Protein 5ZQI (pdb70)

Sequence (216 aa):
SLLPSDILDLTNWKLTLPINDAEEITQPELDSYEHSEEYFHVNDDGDAVVFKAHCGGDTTEGSSSYPRCELREMTNDGQDKASWSTTSGTHTMIIDQKITHLPEVKDHVVVGQIHDSDDDVIMIRLEGNHLFVEGDGEELADLDTDYELGTRFTVKIVASGGKIKVYYNGDLKLTYNKSVSGCYFKAGMYTQSNTSKGDSEDAYGENEIYNLVVTHSL

Secondary structure (DSSP, 8-state):
---HHHHS--TTEEEE-SSTTT-EE-TTGGGG--BTTTEEE-TTSSSEEEEEETTS-B-TT-SSBEEEEEEEETTTTEE--BBTTBSEEEEEEEEEEEE--SSS-EEEEEEEE-SSSEEEEEEEETTEEEEEETTEEEEEEESSPPTT--EEEEEEEETTEEEEEETTEEEEEEE----SBEEEEEEEE---GGGT--TT-EEEEEEEEEEEEEE-

Organism: NCBI:txid1185408

Nearest PDB structures (foldseek):
  5zqi-assembly1_A  TM=1.005E+00  e=4.376E-47  Defluviitalea
  1uai-assembly1_A  TM=9.728E-01  e=3.413E-30  Corynebacterium sp.
  2zab-assembly1_A  TM=8.650E-01  e=8.973E-20  Sphingomonas sp. A1
  2zaa-assembly1_A  TM=8.203E-01  e=3.940E-19  Sphingomonas sp. A1
  6ywf-assembly1_A  TM=7.901E-01  e=7.659E-13  Paradendryphiella salina

Structure (mmCIF, N/CA/C/O backbone):
data_5ZQI
#
_entry.id   5ZQI
#
_cell.length_a   40.020
_cell.length_b   76.380
_cell.length_c   83.910
_cell.angle_alpha   90.000
_cell.angle_beta   90.000
_cell.angle_gamma   90.000
#
_symmetry.space_group_name_H-M   'P 21 21 21'
#
loop_
_entity.id
_entity.type
_entity.pdbx_description
1 polymer 'Alginate lyase AlgAT5'
2 non-polymer 'SULFATE ION'
3 water water
#
loop_
_atom_site.group_PDB
_atom_site.id
_atom_site.type_symbol
_atom_site.label_atom_id
_atom_site.label_alt_id
_atom_site.label_comp_id
_atom_site.label_asym_id
_atom_site.label_entity_id
_atom_site.label_seq_id
_atom_site.pdbx_PDB_ins_code
_atom_site.Cartn_x
_atom_site.Cartn_y
_atom_site.Cartn_z
_atom_site.occupancy
_atom_site.B_iso_or_equiv
_atom_site.auth_seq_id
_atom_site.auth_comp_id
_atom_site.auth_asym_id
_atom_site.auth_atom_id
_atom_site.pdbx_PDB_model_num
ATOM 1 N N . SER A 1 55 ? 18.478 48.119 42.308 1.00 42.96 29 SER A N 1
ATOM 2 C CA . SER A 1 55 ? 19.071 49.279 41.641 1.00 35.76 29 SER A CA 1
ATOM 3 C C . SER A 1 55 ? 18.444 49.453 40.256 1.00 30.45 29 SER A C 1
ATOM 4 O O . SER A 1 55 ? 17.227 49.610 40.134 1.00 33.96 29 SER A O 1
ATOM 11 N N . LEU A 1 56 ? 19.263 49.438 39.211 1.00 25.06 30 LEU A N 1
ATOM 12 C CA . LEU A 1 56 ? 18.720 49.541 37.865 1.00 18.43 30 LEU A CA 1
ATOM 13 C C . LEU A 1 56 ? 17.950 48.286 37.477 1.00 14.50 30 LEU A C 1
ATOM 14 O O . LEU A 1 56 ? 18.345 47.165 37.811 1.00 15.97 30 LEU A O 1
ATOM 30 N N . LEU A 1 57 ? 16.861 48.487 36.737 1.00 12.50 31 LEU A N 1
ATOM 31 C CA . LEU A 1 57 ? 16.027 47.429 36.198 1.00 12.09 31 LEU A CA 1
ATOM 32 C C . LEU A 1 57 ? 16.242 47.298 34.704 1.00 10.41 31 LEU A C 1
ATOM 33 O O . LEU A 1 57 ? 16.729 48.239 34.064 1.00 11.14 31 LEU A O 1
ATOM 49 N N . PRO A 1 58 ? 15.934 46.152 34.102 1.00 8.91 32 PRO A N 1
ATOM 50 C CA . PRO A 1 58 ? 16.100 46.047 32.637 1.00 8.52 32 PRO A CA 1
ATOM 51 C C . PRO A 1 58 ? 15.434 47.177 31.857 1.00 9.23 32 PRO A C 1
ATOM 52 O O . PRO A 1 58 ? 15.962 47.612 30.820 1.00 9.50 32 PRO A O 1
ATOM 63 N N . SER A 1 59 ? 14.285 47.655 32.322 1.00 8.53 33 SER A N 1
ATOM 64 C CA . SER A 1 59 ? 13.572 48.756 31.692 1.00 10.38 33 SER A CA 1
ATOM 65 C C . SER A 1 59 ? 14.325 50.084 31.735 1.00 10.25 33 SER A C 1
ATOM 66 O O . SER A 1 59 ? 13.953 50.988 30.983 1.00 13.33 33 SER A O 1
ATOM 74 N N . ASP A 1 60 ? 15.373 50.203 32.545 1.00 10.91 34 ASP A N 1
ATOM 75 C CA . ASP A 1 60 ? 16.239 51.374 32.562 1.00 12.35 34 ASP A CA 1
ATOM 76 C C . ASP A 1 60 ? 17.340 51.307 31.508 1.00 13.20 34 ASP A C 1
ATOM 77 O O . ASP A 1 60 ? 17.949 52.335 31.199 1.00 17.28 34 ASP A O 1
ATOM 86 N N . ILE A 1 61 ? 17.634 50.118 30.991 1.00 11.49 35 ILE A N 1
ATOM 87 C CA . ILE A 1 61 ? 18.703 49.896 30.018 1.00 11.82 35 ILE A CA 1
ATOM 88 C C . ILE A 1 61 ? 18.155 49.832 28.607 1.00 11.26 35 ILE A C 1
ATOM 89 O O . ILE A 1 61 ? 18.711 50.428 27.686 1.00 12.14 35 ILE A O 1
ATOM 105 N N . LEU A 1 62 ? 17.066 49.083 28.431 1.00 10.01 36 LEU A N 1
ATOM 106 C CA . LEU A 1 62 ? 16.416 48.879 27.147 1.00 9.57 36 LEU A CA 1
ATOM 107 C C . LEU A 1 62 ? 15.020 49.480 27.204 1.00 9.90 36 LEU A C 1
ATOM 108 O O . LEU A 1 62 ? 14.395 49.516 28.268 1.00 12.07 36 LEU A O 1
ATOM 124 N N . ASP A 1 63 ? 14.550 49.983 26.059 1.00 11.42 37 ASP A N 1
ATOM 125 C CA . ASP A 1 63 ? 13.183 50.502 25.941 1.00 9.85 37 ASP A CA 1
ATOM 126 C C . ASP A 1 63 ? 12.268 49.297 25.808 1.00 10.13 37 ASP A C 1
ATOM 127 O O . ASP A 1 63 ? 12.171 48.711 24.724 1.00 9.22 37 ASP A O 1
ATOM 136 N N . LEU A 1 64 ? 11.592 48.922 26.896 1.00 9.03 38 LEU A N 1
ATOM 137 C CA . LEU A 1 64 ? 10.771 47.719 26.906 1.00 7.56 38 LEU A CA 1
ATOM 138 C C . LEU A 1 64 ? 9.302 47.986 26.626 1.00 9.09 38 LEU A C 1
ATOM 139 O O . LEU A 1 64 ? 8.477 47.062 26.712 1.00 8.78 38 LEU A O 1
ATOM 155 N N . THR A 1 65 ? 8.959 49.217 26.256 1.00 9.97 39 THR A N 1
ATOM 156 C CA . THR A 1 65 ? 7.578 49.620 26.054 1.00 9.50 39 THR A CA 1
ATOM 157 C C . THR A 1 65 ? 6.800 48.640 25.187 1.00 11.09 39 THR A C 1
ATOM 158 O O . THR A 1 65 ? 5.678 48.254 25.529 1.00 12.16 39 THR A O 1
ATOM 169 N N . ASN A 1 66 ? 7.339 48.287 24.028 1.00 9.27 40 ASN A N 1
ATOM 170 C CA . ASN A 1 66 ? 6.631 47.489 23.035 1.00 9.51 40 ASN A CA 1
ATOM 171 C C . ASN A 1 66 ? 7.227 46.091 22.962 1.00 8.65 40 ASN A C 1
ATOM 172 O O . ASN A 1 66 ? 7.478 45.554 21.882 1.00 8.91 40 ASN A O 1
ATOM 183 N N . TRP A 1 67 ? 7.393 45.479 24.132 1.00 7.85 41 TRP A N 1
ATOM 184 C CA . TRP A 1 67 ? 7.803 44.096 24.220 1.00 7.21 41 TRP A CA 1
ATOM 185 C C . TRP A 1 67 ? 7.011 43.416 25.328 1.00 7.25 41 TRP A C 1
ATOM 186 O O . TRP A 1 67 ? 6.510 44.060 26.238 1.00 7.33 41 TRP A O 1
ATOM 207 N N . LYS A 1 68 ? 6.935 42.088 25.262 1.00 8.12 42 LYS A N 1
ATOM 208 C CA . LYS A 1 68 ? 6.552 41.249 26.394 1.00 6.55 42 LYS A CA 1
ATOM 209 C C . LYS A 1 68 ? 7.618 40.177 26.556 1.00 6.58 42 LYS A C 1
ATOM 210 O O . LYS A 1 68 ? 8.314 39.839 25.588 1.00 8.07 42 LYS A O 1
ATOM 229 N N . LEU A 1 69 ? 7.770 39.673 27.779 1.00 7.35 43 LEU A N 1
ATOM 230 C CA . LEU A 1 69 ? 8.832 38.728 28.119 1.00 7.73 43 LEU A CA 1
ATOM 231 C C . LEU A 1 69 ? 8.259 37.344 28.404 1.00 6.33 43 LEU A C 1
ATOM 232 O O . LEU A 1 69 ? 7.300 37.233 29.170 1.00 9.52 43 LEU A O 1
ATOM 248 N N . THR A 1 70 ? 8.850 36.304 27.800 1.00 5.79 44 THR A N 1
ATOM 249 C CA . THR A 1 70 ? 8.597 34.920 28.195 1.00 6.69 44 THR A CA 1
ATOM 250 C C . THR A 1 70 ? 9.766 34.402 29.028 1.00 7.69 44 THR A C 1
ATOM 251 O O . THR A 1 70 ? 10.931 34.588 28.652 1.00 7.99 44 THR A O 1
ATOM 262 N N . LEU A 1 71 ? 9.453 33.767 30.169 1.00 7.37 45 LEU A N 1
ATOM 263 C CA . LEU A 1 71 ? 10.429 33.246 31.111 1.00 7.31 45 LEU A CA 1
ATOM 264 C C . LEU A 1 71 ? 10.705 31.767 30.914 1.00 7.03 45 LEU A C 1
ATOM 265 O O . LEU A 1 71 ? 9.943 31.041 30.266 1.00 7.63 45 LEU A O 1
ATOM 281 N N . PRO A 1 72 ? 11.847 31.284 31.485 1.00 7.56 46 PRO A N 1
ATOM 282 C CA . PRO A 1 72 ? 12.126 29.839 31.453 1.00 8.09 46 PRO A CA 1
ATOM 283 C C . PRO A 1 72 ? 11.628 29.063 32.671 1.00 10.24 46 PRO A C 1
ATOM 284 O O . PRO A 1 72 ? 12.019 27.910 32.915 1.00 10.64 46 PRO A O 1
ATOM 295 N N . ILE A 1 73 ? 10.752 29.706 33.445 1.00 9.37 47 ILE A N 1
ATOM 296 C CA . ILE A 1 73 ? 10.198 29.143 34.676 1.00 9.64 47 ILE A CA 1
ATOM 297 C C . ILE A 1 73 ? 8.707 29.446 34.709 1.00 9.91 47 ILE A C 1
ATOM 298 O O . ILE A 1 73 ? 8.177 30.113 33.824 1.00 10.18 47 ILE A O 1
ATOM 314 N N . ASN A 1 74 ? 8.029 28.941 35.757 1.00 11.77 48 ASN A N 1
ATOM 315 C CA . ASN A 1 74 ? 6.621 29.264 36.007 1.00 11.92 48 ASN A CA 1
ATOM 316 C C . ASN A 1 74 ? 5.741 28.940 34.804 1.00 13.16 48 ASN A C 1
ATOM 317 O O . ASN A 1 74 ? 4.836 29.704 34.452 1.00 13.19 48 ASN A O 1
ATOM 328 N N . ASP A 1 75 ? 5.953 27.768 34.212 1.00 12.72 49 ASP A N 1
ATOM 329 C CA . ASP A 1 75 ? 5.186 27.334 33.045 1.00 13.50 49 ASP A CA 1
ATOM 330 C C . ASP A 1 75 ? 5.357 28.305 31.879 1.00 15.56 49 ASP A C 1
ATOM 331 O O . ASP A 1 75 ? 4.423 28.586 31.138 1.00 14.27 49 ASP A O 1
ATOM 340 N N . ALA A 1 76 ? 6.588 28.787 31.682 1.00 11.15 50 ALA A N 1
ATOM 341 C CA . ALA A 1 76 ? 6.896 29.745 30.617 1.00 9.62 50 ALA A CA 1
ATOM 342 C C . ALA A 1 76 ? 5.989 30.977 30.719 1.00 11.99 50 ALA A C 1
ATOM 343 O O . ALA A 1 76 ? 5.410 31.460 29.740 1.00 11.50 50 ALA A O 1
ATOM 350 N N . GLU A 1 77 ? 5.961 31.549 31.918 1.00 9.35 51 GLU A N 1
ATOM 351 C CA . GLU A 1 77 ? 5.139 32.718 32.201 1.00 9.45 51 GLU A CA 1
ATOM 352 C C . GLU A 1 77 ? 5.522 33.904 31.329 1.00 9.07 51 GLU A C 1
AT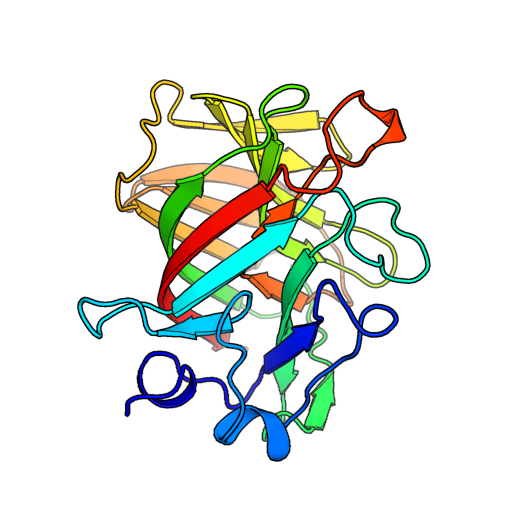OM 353 O O . GLU A 1 77 ? 6.704 34.144 31.054 1.00 8.50 51 GLU A O 1
ATOM 365 N N . GLU A 1 78 ? 4.512 34.669 30.931 1.00 8.49 52 GLU A N 1
ATOM 366 C CA . GLU A 1 78 ? 4.711 35.923 30.239 1.00 7.88 52 GLU A CA 1
ATOM 367 C C . GLU A 1 78 ? 4.565 37.097 31.195 1.00 7.82 52 GLU A C 1
ATOM 368 O O . GLU A 1 78 ? 3.620 37.153 31.996 1.00 10.15 52 GLU A O 1
ATOM 380 N N . ILE A 1 79 ? 5.511 38.027 31.108 1.00 7.93 53 ILE A N 1
ATOM 381 C CA . ILE A 1 79 ? 5.440 39.306 31.802 1.00 7.14 53 ILE A CA 1
ATOM 382 C C . ILE A 1 79 ? 5.166 40.362 30.747 1.00 7.61 53 ILE A C 1
ATOM 383 O O . ILE A 1 79 ? 6.005 40.590 29.864 1.00 9.22 53 ILE A O 1
ATOM 399 N N . THR A 1 80 ? 3.992 40.977 30.819 1.00 7.96 54 THR A N 1
ATOM 400 C CA . THR A 1 80 ? 3.599 42.016 29.886 1.00 9.28 54 THR A CA 1
ATOM 401 C C . THR A 1 80 ? 3.685 43.376 30.555 1.00 11.02 54 THR A C 1
ATOM 402 O O . THR A 1 80 ? 3.795 43.491 31.773 1.00 10.40 54 THR A O 1
ATOM 413 N N . GLN A 1 81 ? 3.620 44.421 29.735 1.00 10.32 55 GLN A N 1
ATOM 414 C CA . GLN A 1 81 ? 3.430 45.753 30.260 1.00 10.50 55 GLN A CA 1
ATOM 415 C C . GLN A 1 81 ? 2.015 45.859 30.821 1.00 12.39 55 GLN A C 1
ATOM 416 O O . GLN A 1 81 ? 1.073 45.287 30.259 1.00 13.69 55 GLN A O 1
ATOM 430 N N . PRO A 1 82 ? 1.820 46.611 31.924 1.00 11.71 56 PRO A N 1
ATOM 431 C CA . PRO A 1 82 ? 2.817 47.483 32.558 1.00 11.44 56 PRO A CA 1
ATOM 432 C C . PRO A 1 82 ? 3.730 46.834 33.592 1.00 11.64 56 PRO A C 1
ATOM 433 O O . PRO A 1 82 ? 4.700 47.470 34.023 1.00 13.16 56 PRO A O 1
ATOM 444 N N . GLU A 1 83 ? 3.442 45.589 33.987 1.00 10.61 57 GLU A N 1
ATOM 445 C CA . GLU A 1 83 ? 4.284 44.934 34.978 1.00 12.61 57 GLU A CA 1
ATOM 446 C C . GLU A 1 83 ? 5.734 44.816 34.517 1.00 11.54 57 GLU A C 1
ATOM 447 O O . GLU A 1 83 ? 6.646 44.923 35.335 1.00 9.73 57 GLU A O 1
ATOM 459 N N . LEU A 1 84 ? 5.978 44.653 33.219 1.00 8.85 58 LEU A N 1
ATOM 460 C CA . LEU A 1 84 ? 7.348 44.480 32.751 1.00 7.41 58 LEU A CA 1
ATOM 461 C C . LEU A 1 84 ? 8.214 45.695 33.062 1.00 10.31 58 LEU A C 1
ATOM 462 O O . LEU A 1 84 ? 9.422 45.547 33.281 1.00 9.48 58 LEU A O 1
ATOM 478 N N . ASP A 1 85 ? 7.627 46.891 33.118 1.00 9.30 59 ASP A N 1
ATOM 479 C CA . ASP A 1 85 ? 8.412 48.083 33.414 1.00 12.74 59 ASP A CA 1
ATOM 480 C C . ASP A 1 85 ? 9.133 47.994 34.757 1.00 14.45 59 ASP A C 1
ATOM 481 O O . ASP A 1 85 ? 10.174 48.630 34.939 1.00 13.00 59 ASP A O 1
ATOM 490 N N . SER A 1 86 ? 8.592 47.261 35.723 1.00 10.48 60 SER A N 1
ATOM 491 C CA . SER A 1 86 ? 9.213 47.170 37.040 1.00 10.58 60 SER A CA 1
ATOM 492 C C . SER A 1 86 ? 9.731 45.768 37.356 1.00 10.83 60 SER A C 1
ATOM 493 O O . SER A 1 86 ? 10.061 45.485 38.517 1.00 11.91 60 SER A O 1
ATOM 501 N N . TYR A 1 87 ? 9.826 44.901 36.361 1.00 9.30 61 TYR A N 1
ATOM 502 C CA . TYR A 1 87 ? 10.144 43.491 36.580 1.00 8.55 61 TYR A CA 1
ATOM 503 C C . TYR A 1 87 ? 11.641 43.202 36.445 1.00 8.62 61 TYR A C 1
ATOM 504 O O . TYR A 1 87 ? 12.319 43.698 35.529 1.00 9.77 61 TYR A O 1
ATOM 522 N N . GLU A 1 88 ? 12.147 42.332 37.322 1.00 8.89 62 GLU A N 1
ATOM 523 C CA . GLU A 1 88 ? 13.444 41.697 37.109 1.00 8.09 62 GLU A CA 1
ATOM 524 C C . GLU A 1 88 ? 13.374 40.302 37.730 1.00 8.73 62 GLU A C 1
ATOM 525 O O . GLU A 1 88 ? 12.498 40.007 38.551 1.00 9.70 62 GLU A O 1
ATOM 537 N N . HIS A 1 89 ? 14.307 39.450 37.327 1.00 8.98 63 HIS A N 1
ATOM 538 C CA . HIS A 1 89 ? 14.545 38.161 37.962 1.00 9.91 63 HIS A CA 1
ATOM 539 C C . HIS A 1 89 ? 16.047 38.021 38.148 1.00 11.13 63 HIS A C 1
ATOM 540 O O . HIS A 1 89 ? 16.791 38.030 37.161 1.00 9.64 63 HIS A O 1
ATOM 554 N N . SER A 1 90 ? 16.482 37.857 39.397 1.00 10.69 64 SER A N 1
ATOM 555 C CA . SER A 1 90 ? 17.903 37.899 39.758 1.00 11.15 64 SER A CA 1
ATOM 556 C C . SER A 1 90 ? 18.741 36.880 38.990 1.00 10.97 64 SER A C 1
ATOM 557 O O . SER A 1 90 ? 19.953 37.068 38.856 1.00 11.80 64 SER A O 1
ATOM 565 N N A GLU A 1 91 ? 18.133 35.791 38.523 0.38 11.32 65 GLU A N 1
ATOM 566 N N B GLU A 1 91 ? 18.143 35.778 38.543 0.62 10.36 65 GLU A N 1
ATOM 567 C CA A GLU A 1 91 ? 18.842 34.752 37.783 0.38 11.81 65 GLU A CA 1
ATOM 568 C CA B GLU A 1 91 ? 18.890 34.800 37.755 0.62 10.37 65 GLU A CA 1
ATOM 569 C C A GLU A 1 91 ? 18.646 34.836 36.277 0.38 9.92 65 GLU A C 1
ATOM 570 C C B GLU A 1 91 ? 18.666 34.907 36.254 0.62 10.91 65 GLU A C 1
ATOM 571 O O A GLU A 1 91 ? 19.594 34.587 35.521 0.38 12.40 65 GLU A O 1
ATOM 572 O O B GLU A 1 91 ? 19.613 34.724 35.475 0.62 12.88 65 GLU A O 1
ATOM 595 N N . TYR A 1 92 ? 17.441 35.173 35.814 1.00 8.41 66 TYR A N 1
ATOM 596 C CA . TYR A 1 92 ? 17.111 35.015 34.401 1.00 7.72 66 TYR A CA 1
ATOM 597 C C . TYR A 1 92 ? 16.991 36.296 33.601 1.00 7.77 66 TYR A C 1
ATOM 598 O O . TYR A 1 92 ? 17.163 36.226 32.372 1.00 8.12 66 TYR A O 1
ATOM 617 N N . PHE A 1 93 ? 16.751 37.447 34.242 1.00 7.42 67 PHE A N 1
ATOM 618 C CA . PHE A 1 93 ? 16.418 38.683 33.501 1.00 8.32 67 PHE A CA 1
ATOM 619 C C . PHE A 1 93 ? 16.738 39.897 34.372 1.00 7.12 67 PHE A C 1
ATOM 620 O O . PHE A 1 93 ? 15.923 40.316 35.191 1.00 7.79 67 PHE A O 1
ATOM 637 N N . HIS A 1 94 ? 17.930 40.397 34.220 1.00 6.48 68 HIS A N 1
ATOM 638 C CA . HIS A 1 94 ? 18.436 41.432 35.107 1.00 6.90 68 HIS A CA 1
ATOM 639 C C . HIS A 1 94 ? 19.569 42.215 34.524 1.00 9.38 68 HIS A C 1
ATOM 640 O O . HIS A 1 94 ? 20.129 41.837 33.620 1.00 8.20 68 HIS A O 1
ATOM 654 N N . VAL A 1 95 ? 19.857 43.353 35.157 1.00 8.19 69 VAL A N 1
ATOM 655 C CA . VAL A 1 95 ? 20.972 44.171 34.687 1.00 10.88 69 VAL A CA 1
ATOM 656 C C . VAL A 1 95 ? 22.293 43.565 35.154 1.00 9.29 69 VAL A C 1
ATOM 657 O O . VAL A 1 95 ? 22.418 43.087 36.295 1.00 13.16 69 VAL A O 1
ATOM 670 N N . ASN A 1 96 ? 23.298 43.609 34.278 1.00 9.55 70 ASN A N 1
ATOM 671 C CA . ASN A 1 96 ? 24.589 43.041 34.612 1.00 11.18 70 ASN A CA 1
ATOM 672 C C . ASN A 1 96 ? 25.294 43.880 35.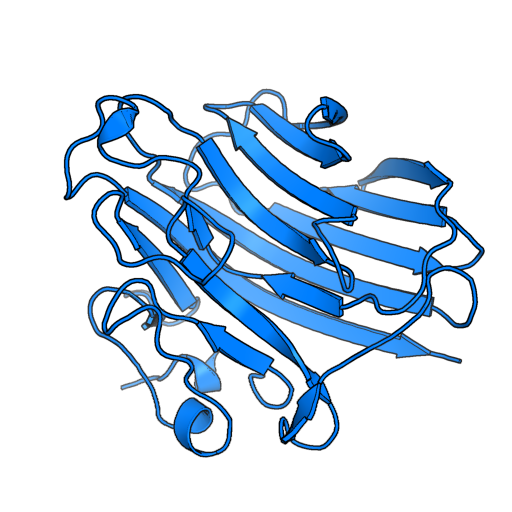689 1.00 12.03 70 ASN A C 1
ATOM 673 O O . ASN A 1 96 ? 24.853 44.969 36.079 1.00 12.65 70 ASN A O 1
ATOM 684 N N . ASP A 1 97 ? 26.402 43.337 36.197 1.00 15.29 71 ASP A N 1
ATOM 685 C CA . ASP A 1 97 ? 27.134 44.018 37.266 1.00 18.32 71 ASP A CA 1
ATOM 686 C C . ASP A 1 97 ? 27.640 45.392 36.824 1.00 17.55 71 ASP A C 1
ATOM 687 O O . ASP A 1 97 ? 27.667 46.340 37.620 1.00 23.24 71 ASP A O 1
ATOM 696 N N . ASP A 1 98 ? 28.019 45.521 35.549 1.00 15.46 72 ASP A N 1
ATOM 697 C CA . ASP A 1 98 ? 28.528 46.789 35.054 1.00 16.46 72 ASP A CA 1
ATOM 698 C C . ASP A 1 98 ? 27.447 47.849 34.927 1.00 17.06 72 ASP A C 1
ATOM 699 O O . ASP A 1 98 ? 27.767 49.031 34.777 1.00 19.65 72 ASP A O 1
ATOM 708 N N . GLY A 1 99 ? 26.181 47.449 34.969 1.00 15.31 73 GLY A N 1
ATOM 709 C CA . GLY A 1 99 ? 25.090 48.394 34.854 1.00 14.47 73 GLY A CA 1
ATOM 710 C C . GLY A 1 99 ? 24.857 48.930 33.461 1.00 13.66 73 GLY A C 1
ATOM 711 O O . GLY A 1 99 ? 24.359 50.050 33.323 1.00 18.54 73 GLY A O 1
ATOM 715 N N . ASP A 1 100 ? 25.210 48.165 32.419 1.00 12.94 74 ASP A N 1
ATOM 716 C CA . ASP A 1 100 ? 25.040 48.658 31.059 1.00 12.20 74 ASP A CA 1
ATOM 717 C C . ASP A 1 100 ? 24.472 47.636 30.074 1.00 10.72 74 ASP A C 1
ATOM 718 O O . ASP A 1 100 ? 24.450 47.907 28.872 1.00 12.04 74 ASP A O 1
ATOM 727 N N . ALA A 1 101 ? 23.999 46.483 30.526 1.00 9.76 75 ALA A N 1
ATOM 728 C CA . ALA A 1 101 ? 23.350 45.531 29.637 1.00 8.55 75 ALA A CA 1
ATOM 729 C C . ALA A 1 101 ? 22.377 44.685 30.436 1.00 8.88 75 ALA A C 1
ATOM 730 O O . ALA A 1 101 ? 22.472 44.583 31.659 1.00 10.49 75 ALA A O 1
ATOM 737 N N . VAL A 1 102 ? 21.432 44.087 29.726 1.00 7.80 76 VAL A N 1
ATOM 738 C CA . VAL A 1 102 ? 20.461 43.171 30.323 1.00 7.31 76 VAL A CA 1
ATOM 739 C C . VAL A 1 102 ? 20.885 41.739 30.041 1.00 5.73 76 VAL A C 1
ATOM 740 O O . VAL A 1 102 ? 21.107 41.363 28.881 1.00 6.53 76 VAL A O 1
ATOM 753 N N . VAL A 1 103 ? 20.974 40.949 31.096 1.00 7.73 77 VAL A N 1
ATOM 754 C CA . VAL A 1 103 ? 21.325 39.537 31.053 1.00 6.98 77 VAL A CA 1
ATOM 755 C C . VAL A 1 103 ? 20.062 38.710 30.858 1.00 6.03 77 VAL A C 1
ATOM 756 O O . VAL A 1 103 ? 19.080 38.876 31.599 1.00 8.12 77 VAL A O 1
ATOM 769 N N . PHE A 1 104 ? 20.082 37.836 29.842 1.00 7.44 78 PHE A N 1
ATOM 770 C CA . PHE A 1 104 ? 19.013 36.873 29.570 1.00 6.42 78 PHE A CA 1
ATOM 771 C C . PHE A 1 104 ? 19.624 35.486 29.741 1.00 7.22 78 PHE A C 1
ATOM 772 O O . PHE A 1 104 ? 20.600 35.153 29.059 1.00 7.58 78 PHE A O 1
ATOM 789 N N . LYS A 1 105 ? 19.018 34.658 30.590 1.00 6.07 79 LYS A N 1
ATOM 790 C CA . LYS A 1 105 ? 19.482 33.293 30.841 1.00 7.43 79 LYS A CA 1
ATOM 791 C C . LYS A 1 105 ? 18.319 32.330 30.692 1.00 6.84 79 LYS A C 1
ATOM 792 O O . LYS A 1 105 ? 17.260 32.568 31.256 1.00 7.51 79 LYS A O 1
ATOM 811 N N . ALA A 1 106 ? 18.528 31.216 29.985 1.00 7.19 80 ALA A N 1
ATOM 812 C CA . ALA A 1 106 ? 17.566 30.117 29.967 1.00 8.33 80 ALA A CA 1
ATOM 813 C C . ALA A 1 106 ? 18.318 28.806 30.111 1.00 7.94 80 ALA A C 1
ATOM 814 O O . ALA A 1 106 ? 19.167 28.474 29.278 1.00 8.59 80 ALA A O 1
ATOM 821 N N . HIS A 1 107 ? 18.003 28.087 31.179 1.00 7.89 81 HIS A N 1
ATOM 822 C CA . HIS A 1 107 ? 18.650 26.817 31.486 1.00 7.97 81 HIS A CA 1
ATOM 823 C C . HIS A 1 107 ? 17.946 25.646 30.817 1.00 9.52 81 HIS A C 1
ATOM 824 O O . HIS A 1 107 ? 16.753 25.692 30.540 1.00 9.72 81 HIS A O 1
ATOM 838 N N . CYS A 1 108 ? 18.711 24.573 30.590 1.00 10.64 82 CYS A N 1
ATOM 839 C CA . CYS A 1 108 ? 18.217 23.439 29.805 1.00 9.95 82 CYS A CA 1
ATOM 840 C C . CYS A 1 108 ? 17.080 22.712 30.490 1.00 12.05 82 CYS A C 1
ATOM 841 O O . CYS A 1 108 ? 16.290 22.033 29.819 1.00 13.42 82 CYS A O 1
ATOM 849 N N . GLY A 1 109 ? 16.973 22.827 31.802 1.00 10.69 83 GLY A N 1
ATOM 850 C CA . GLY A 1 109 ? 15.871 22.256 32.539 1.00 12.40 83 GLY A CA 1
ATOM 851 C C . GLY A 1 109 ? 14.658 23.142 32.644 1.00 12.82 83 GLY A C 1
ATOM 852 O O . GLY A 1 109 ? 13.683 22.766 33.301 1.00 14.83 83 GLY A O 1
ATOM 856 N N . GLY A 1 110 ? 14.659 24.282 31.968 1.00 11.43 84 GLY A N 1
ATOM 857 C CA . GLY A 1 110 ? 13.565 25.220 32.116 1.00 11.42 84 GLY A CA 1
ATOM 858 C C . GLY A 1 110 ? 12.259 24.749 31.499 1.00 10.96 84 GLY A C 1
ATOM 859 O O . GLY A 1 110 ? 12.205 23.855 30.657 1.00 13.07 84 GLY A O 1
ATOM 863 N N . ASP A 1 111 ? 11.181 25.401 31.932 1.00 11.95 85 ASP A N 1
ATOM 864 C CA . ASP A 1 111 ? 9.870 25.196 31.333 1.00 11.34 85 ASP A CA 1
ATOM 865 C C . ASP A 1 111 ? 9.856 25.760 29.921 1.00 10.87 85 ASP A C 1
ATOM 866 O O . ASP A 1 111 ? 10.615 26.683 29.588 1.00 11.02 85 ASP A O 1
ATOM 875 N N . THR A 1 112 ? 9.012 25.174 29.079 1.00 13.30 86 THR A N 1
ATOM 876 C CA . THR A 1 112 ? 8.954 25.549 27.673 1.00 13.56 86 THR A CA 1
ATOM 877 C C . THR A 1 112 ? 7.557 26.010 27.274 1.00 11.98 86 THR A C 1
ATOM 878 O O . THR A 1 112 ? 6.549 25.608 27.858 1.00 15.14 86 THR A O 1
ATOM 889 N N . THR A 1 113 ? 7.509 26.861 26.252 1.00 12.80 87 THR A N 1
ATOM 890 C CA . THR A 1 113 ? 6.237 27.276 25.696 1.00 14.53 87 THR A CA 1
ATOM 891 C C . THR A 1 113 ? 5.540 26.123 24.975 1.00 18.57 87 THR A C 1
ATOM 892 O O . THR A 1 113 ? 6.163 25.143 24.546 1.00 15.99 87 THR A O 1
ATOM 903 N N . GLU A 1 114 ? 4.228 26.277 24.804 1.00 16.08 88 GLU A N 1
ATOM 904 C CA . GLU A 1 114 ? 3.437 25.320 24.045 1.00 18.13 88 GLU A CA 1
ATOM 905 C C . GLU A 1 114 ? 3.919 25.276 22.604 1.00 20.50 88 GLU A C 1
ATOM 906 O O . GLU A 1 114 ? 4.024 26.311 21.938 1.00 25.46 88 GLU A O 1
ATOM 918 N N . GLY A 1 115 ? 4.244 24.078 22.133 1.00 22.61 89 GLY A N 1
ATOM 919 C CA . GLY A 1 115 ? 4.734 23.904 20.783 1.00 28.89 89 GLY A CA 1
ATOM 920 C C . GLY A 1 115 ? 6.235 23.980 20.620 1.00 28.29 89 GLY A C 1
ATOM 921 O O . GLY A 1 115 ? 6.724 23.825 19.489 1.00 29.72 89 GLY A O 1
ATOM 925 N N . SER A 1 116 ? 6.979 24.227 21.693 1.00 18.59 90 SER A N 1
ATOM 926 C CA . SER A 1 116 ? 8.430 24.157 21.652 1.00 16.82 90 SER A CA 1
ATOM 927 C C . SER A 1 116 ? 8.947 23.170 22.685 1.00 15.40 90 SER A C 1
ATOM 928 O O . SER A 1 116 ? 8.328 22.947 23.726 1.00 19.90 90 SER A O 1
ATOM 936 N N . SER A 1 117 ? 10.111 22.596 22.392 1.00 14.87 91 SER A N 1
ATOM 937 C CA A SER A 1 117 ? 10.810 21.740 23.335 0.44 15.38 91 SER A CA 1
ATOM 938 C CA B SER A 1 117 ? 10.805 21.742 23.341 0.56 14.64 91 SER A CA 1
ATOM 939 C C . SER A 1 117 ? 12.006 22.434 23.967 1.00 12.94 91 SER A C 1
ATOM 940 O O . SER A 1 117 ? 12.732 21.811 24.742 1.00 13.44 91 SER A O 1
ATOM 955 N N . TYR A 1 118 ? 12.229 23.704 23.663 1.00 11.83 92 TYR A N 1
ATOM 956 C CA . TYR A 1 118 ? 13.394 24.428 24.151 1.00 10.52 92 TY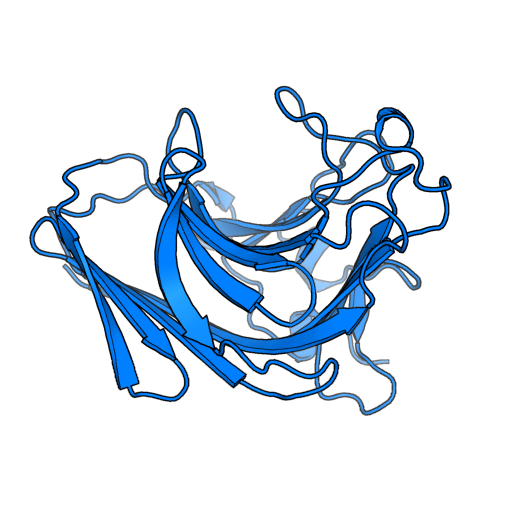R A CA 1
ATOM 957 C C . TYR A 1 118 ? 12.981 25.607 25.024 1.00 9.44 92 TYR A C 1
ATOM 958 O O . TYR A 1 118 ? 11.990 26.294 24.718 1.00 10.40 92 TYR A O 1
ATOM 976 N N . PRO A 1 119 ? 13.733 25.834 26.099 1.00 8.70 93 PRO A N 1
ATOM 977 C CA . PRO A 1 119 ? 13.427 26.947 27.015 1.00 8.72 93 PRO A CA 1
ATOM 978 C C . PRO A 1 119 ? 13.973 28.275 26.534 1.00 8.53 93 PRO A C 1
ATOM 979 O O . PRO A 1 119 ? 14.940 28.349 25.774 1.00 7.97 93 PRO A O 1
ATOM 990 N N . ARG A 1 120 ? 13.341 29.340 27.018 1.00 7.72 94 ARG A N 1
ATOM 991 C CA . ARG A 1 120 ? 13.739 30.672 26.606 1.00 7.06 94 ARG A CA 1
ATOM 992 C C . ARG A 1 120 ? 13.559 31.678 27.731 1.00 7.15 94 ARG A C 1
ATOM 993 O O . ARG A 1 120 ? 12.741 31.509 28.626 1.00 7.68 94 ARG A O 1
ATOM 1014 N N . CYS A 1 121 ? 14.340 32.762 27.629 1.00 6.74 95 CYS A N 1
ATOM 1015 C CA . CYS A 1 121 ? 14.084 34.024 28.330 1.00 6.79 95 CYS A CA 1
ATOM 1016 C C . CYS A 1 121 ? 14.160 35.082 27.234 1.00 6.25 95 CYS A C 1
ATOM 1017 O O . CYS A 1 121 ? 15.265 35.468 26.814 1.00 6.09 95 CYS A O 1
ATOM 1025 N N . GLU A 1 122 ? 12.990 35.462 26.695 1.00 6.19 96 GLU A N 1
ATOM 1026 C CA . GLU A 1 122 ? 12.955 36.083 25.378 1.00 6.95 96 GLU A CA 1
ATOM 1027 C C . GLU A 1 122 ? 11.840 37.098 25.254 1.00 7.17 96 GLU A C 1
ATOM 1028 O O . GLU A 1 122 ? 10.708 36.848 25.693 1.00 7.98 96 GLU A O 1
ATOM 1040 N N . LEU A 1 123 ? 12.180 38.231 24.632 1.00 6.91 97 LEU A N 1
ATOM 1041 C CA . LEU A 1 123 ? 11.219 39.285 24.334 1.00 5.76 97 LEU A CA 1
ATOM 1042 C C . LEU A 1 123 ? 10.506 39.031 22.998 1.00 6.58 97 LEU A C 1
ATOM 1043 O O . LEU A 1 123 ? 11.114 38.612 22.023 1.00 7.88 97 LEU A O 1
ATOM 1059 N N . ARG A 1 124 ? 9.203 39.323 22.970 1.00 6.03 98 ARG A N 1
ATOM 1060 C CA . ARG A 1 124 ? 8.322 39.186 21.813 1.00 6.95 98 ARG A CA 1
ATOM 1061 C C . ARG A 1 124 ? 7.730 40.550 21.489 1.00 6.16 98 ARG A C 1
ATOM 1062 O O . ARG A 1 124 ? 7.210 41.231 22.374 1.00 6.55 98 ARG A O 1
ATOM 1083 N N . GLU A 1 125 ? 7.831 40.955 20.225 1.00 5.91 99 GLU A N 1
ATOM 1084 C CA . GLU A 1 125 ? 7.459 42.302 19.825 1.00 6.13 99 GLU A CA 1
ATOM 1085 C C . GLU A 1 125 ? 5.975 42.576 20.009 1.00 6.71 99 GLU A C 1
ATOM 1086 O O . GLU A 1 125 ? 5.136 41.833 19.516 1.00 7.44 99 GLU A O 1
ATOM 1098 N N . MET A 1 126 ? 5.670 43.697 20.618 1.00 7.11 100 MET A N 1
ATOM 1099 C CA . MET A 1 126 ? 4.330 44.226 20.798 1.00 7.82 100 MET A CA 1
ATOM 1100 C C . MET A 1 126 ? 4.212 45.604 20.168 1.00 8.90 100 MET A C 1
ATOM 1101 O O . MET A 1 126 ? 5.172 46.123 19.591 1.00 9.39 100 MET A O 1
ATOM 1115 N N . THR A 1 127 ? 3.015 46.187 20.282 1.00 9.91 101 THR A N 1
ATOM 1116 C CA . THR A 1 127 ? 2.733 47.523 19.777 1.00 11.04 101 THR A CA 1
ATOM 1117 C C . THR A 1 127 ? 1.688 48.145 20.682 1.00 11.56 101 THR A C 1
ATOM 1118 O O . THR A 1 127 ? 1.086 47.466 21.528 1.00 11.20 101 THR A O 1
ATOM 1129 N N . ASN A 1 128 ? 1.506 49.458 20.522 1.00 13.44 102 ASN A N 1
ATOM 1130 C CA . ASN A 1 128 ? 0.503 50.226 21.259 1.00 15.17 102 ASN A CA 1
ATOM 1131 C C . ASN A 1 128 ? 0.707 50.100 22.772 1.00 13.96 102 ASN A C 1
ATOM 1132 O O . ASN A 1 128 ? -0.114 49.539 23.504 1.00 18.07 102 ASN A O 1
ATOM 1143 N N . ASP A 1 129 ? 1.821 50.661 23.235 1.00 17.62 103 ASP A N 1
ATOM 1144 C CA . ASP A 1 129 ? 2.125 50.676 24.665 1.00 15.76 103 ASP A CA 1
ATOM 1145 C C . ASP A 1 129 ? 2.271 49.265 25.219 1.00 13.63 103 ASP A C 1
ATOM 1146 O O . ASP A 1 129 ? 2.029 49.014 26.403 1.00 15.65 103 ASP A O 1
ATOM 1155 N N . GLY A 1 130 ? 2.686 48.335 24.371 1.00 14.06 104 GLY A N 1
ATOM 1156 C CA . GLY A 1 130 ? 2.893 46.973 24.787 1.00 12.40 104 GLY A CA 1
ATOM 1157 C C . GLY A 1 130 ? 1.651 46.153 24.984 1.00 11.00 104 GLY A C 1
ATOM 1158 O O . GLY A 1 130 ? 1.748 45.050 25.522 1.00 11.43 104 GLY A O 1
ATOM 1162 N N . GLN A 1 131 ? 0.495 46.623 24.544 1.00 12.67 105 GLN A N 1
ATOM 1163 C CA . GLN A 1 131 ? -0.754 45.937 24.807 1.00 12.57 105 GLN A CA 1
ATOM 1164 C C . GLN A 1 131 ? -1.215 45.038 23.675 1.00 15.08 105 GLN A C 1
ATOM 1165 O O . GLN A 1 131 ? -1.965 44.091 23.945 1.00 15.59 105 GLN A O 1
ATOM 1179 N N . ASP A 1 132 ? -0.785 45.295 22.442 1.00 11.41 106 ASP A N 1
ATOM 1180 C CA . ASP A 1 132 ? -1.208 44.534 21.273 1.00 12.25 106 ASP A CA 1
ATOM 1181 C C . ASP A 1 132 ? -0.031 43.775 20.669 1.00 12.54 106 ASP A C 1
ATOM 1182 O O . ASP A 1 132 ? 1.118 44.245 20.671 1.00 10.35 106 ASP A O 1
ATOM 1191 N N . LYS A 1 133 ? -0.324 42.612 20.096 1.00 13.12 107 LYS A N 1
ATOM 1192 C CA . LYS A 1 133 ? 0.720 41.848 19.414 1.00 9.45 107 LYS A CA 1
ATOM 1193 C C . LYS A 1 133 ? 1.117 42.504 18.095 1.00 9.13 107 LYS A C 1
ATOM 1194 O O . LYS A 1 133 ? 0.261 42.867 17.278 1.00 13.60 107 LYS A O 1
ATOM 1213 N N . ALA A 1 134 ? 2.424 42.633 17.876 1.00 8.14 108 ALA A N 1
ATOM 1214 C CA . ALA A 1 134 ? 2.892 43.116 16.590 1.00 7.92 108 ALA A CA 1
ATOM 1215 C C . ALA A 1 134 ? 2.633 42.080 15.505 1.00 8.18 108 ALA A C 1
ATOM 1216 O O . ALA A 1 134 ? 2.738 40.873 15.728 1.00 8.26 108 ALA A O 1
ATOM 1223 N N . SER A 1 135 ? 2.365 42.572 14.295 1.00 8.24 109 SER A N 1
ATOM 1224 C CA . SER A 1 135 ? 2.118 41.716 13.141 1.00 8.71 109 SER A CA 1
ATOM 1225 C C . SER A 1 135 ? 2.372 42.521 11.881 1.00 10.70 109 SER A C 1
ATOM 1226 O O . SER A 1 135 ? 1.619 43.450 11.574 1.00 13.27 109 SER A O 1
ATOM 1234 N N . TRP A 1 136 ? 3.413 42.157 11.139 1.00 8.29 110 TRP A N 1
ATOM 1235 C CA . TRP A 1 136 ? 3.755 42.922 9.942 1.00 8.53 110 TRP A CA 1
ATOM 1236 C C . TRP A 1 136 ? 4.187 41.983 8.824 1.00 9.10 110 TRP A C 1
ATOM 1237 O O . TRP A 1 136 ? 4.311 40.776 8.997 1.00 9.82 110 TRP A O 1
ATOM 1258 N N . SER A 1 137 ? 4.400 42.558 7.645 1.00 9.09 111 SER A N 1
ATOM 1259 C CA . SER A 1 137 ? 4.646 41.799 6.431 1.00 10.04 111 SER A CA 1
ATOM 1260 C C . SER A 1 137 ? 5.986 42.174 5.821 1.00 10.30 111 SER A C 1
ATOM 1261 O O . SER A 1 137 ? 6.394 43.326 5.818 1.00 12.27 111 SER A O 1
ATOM 1269 N N . THR A 1 138 ? 6.655 41.185 5.236 1.00 9.57 112 THR A N 1
ATOM 1270 C CA . THR A 1 138 ? 7.899 41.480 4.540 1.00 9.70 112 THR A CA 1
ATOM 1271 C C . THR A 1 138 ? 7.692 42.185 3.201 1.00 10.57 112 THR A C 1
ATOM 1272 O O . THR A 1 138 ? 8.683 42.594 2.587 1.00 11.26 112 THR A O 1
ATOM 1283 N N . THR A 1 139 ? 6.453 42.311 2.740 1.00 11.13 113 THR A N 1
ATOM 1284 C CA . THR A 1 139 ? 6.151 42.924 1.442 1.00 12.10 113 THR A CA 1
ATOM 1285 C C . THR A 1 139 ? 5.449 44.274 1.535 1.00 12.28 113 THR A C 1
ATOM 1286 O O . THR A 1 139 ? 5.172 44.878 0.497 1.00 13.52 113 THR A O 1
ATOM 1297 N N . SER A 1 140 ? 5.148 44.762 2.729 1.00 11.62 114 SER A N 1
ATOM 1298 C CA . SER A 1 140 ? 4.531 46.070 2.896 1.00 15.74 114 SER A CA 1
ATOM 1299 C C . SER A 1 140 ? 5.227 46.792 4.032 1.00 13.48 114 SER A C 1
ATOM 1300 O O . SER A 1 140 ? 5.168 46.339 5.182 1.00 13.38 114 SER A O 1
ATOM 1308 N N . GLY A 1 141 ? 5.866 47.916 3.713 1.00 12.92 115 GLY A N 1
ATOM 1309 C CA . GLY A 1 141 ? 6.610 48.659 4.705 1.00 11.59 115 GLY A CA 1
ATOM 1310 C C . GLY A 1 141 ? 8.025 48.139 4.871 1.00 13.46 115 GLY A C 1
ATOM 1311 O O . GLY A 1 141 ? 8.479 47.214 4.203 1.00 14.47 115 GLY A O 1
ATOM 1315 N N . THR A 1 142 ? 8.725 48.754 5.815 1.00 10.09 116 THR A N 1
ATOM 1316 C CA . THR A 1 142 ? 10.107 48.428 6.124 1.00 9.71 116 THR A CA 1
ATOM 1317 C C . THR A 1 142 ? 10.211 48.234 7.632 1.00 9.07 116 THR A C 1
ATOM 1318 O O . THR A 1 142 ? 9.807 49.107 8.406 1.00 10.40 116 THR A O 1
ATOM 1329 N N . HIS A 1 143 ? 10.759 47.090 8.037 1.00 8.38 117 HIS A N 1
ATOM 1330 C CA . HIS A 1 143 ? 10.742 46.612 9.416 1.00 7.70 117 HIS A CA 1
ATOM 1331 C C . HIS A 1 143 ? 12.159 46.248 9.808 1.00 7.57 117 HIS A C 1
ATOM 1332 O O . HIS A 1 143 ? 12.773 45.384 9.182 1.00 7.43 117 HIS A O 1
ATOM 1347 N N . THR A 1 144 ? 12.673 46.889 10.860 1.00 7.25 118 THR A N 1
ATOM 1348 C CA . THR A 1 144 ? 14.083 46.779 11.213 1.00 7.16 118 THR A CA 1
ATOM 1349 C C . THR A 1 144 ? 14.241 46.472 12.687 1.00 7.74 118 THR A C 1
ATOM 1350 O O . THR A 1 144 ? 13.558 47.067 13.515 1.00 6.68 118 THR A O 1
ATOM 1361 N N . MET A 1 145 ? 15.156 45.556 13.018 1.00 6.55 119 MET A N 1
ATOM 1362 C CA . MET A 1 145 ? 15.597 45.324 14.384 1.00 6.09 119 MET A CA 1
ATOM 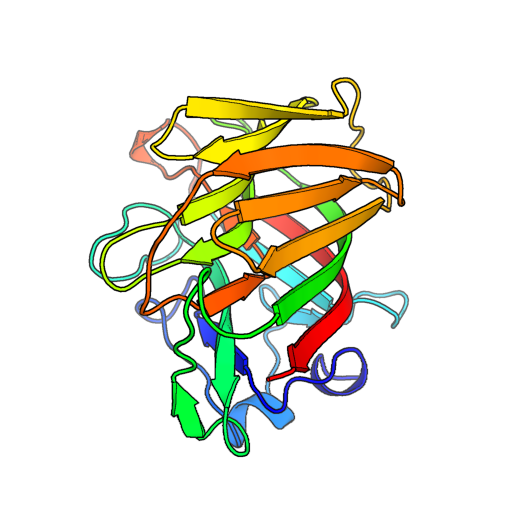1363 C C . MET A 1 145 ? 17.121 45.386 14.422 1.00 6.31 119 MET A C 1
ATOM 1364 O O . MET A 1 145 ? 17.796 44.772 13.578 1.00 7.93 119 MET A O 1
ATOM 1378 N N . ILE A 1 146 ? 17.662 46.135 15.375 1.00 6.49 120 ILE A N 1
ATOM 1379 C CA . ILE A 1 146 ? 19.093 46.167 15.652 1.00 8.28 120 ILE A CA 1
ATOM 1380 C C . ILE A 1 146 ? 19.332 45.674 17.071 1.00 6.85 120 ILE A C 1
ATOM 1381 O O . ILE A 1 146 ? 18.730 46.187 18.026 1.00 9.57 120 ILE A O 1
ATOM 1397 N N . ILE A 1 147 ? 20.185 44.668 17.217 1.00 7.69 121 ILE A N 1
ATOM 1398 C CA . ILE A 1 147 ? 20.552 44.142 18.526 1.00 8.34 121 ILE A CA 1
ATOM 1399 C C . ILE A 1 147 ? 22.062 44.279 18.698 1.00 8.04 121 ILE A C 1
ATOM 1400 O O . ILE A 1 147 ? 22.829 43.808 17.855 1.00 9.48 121 ILE A O 1
ATOM 1416 N N . ASP A 1 148 ? 22.492 44.929 19.783 1.00 8.49 122 ASP A N 1
ATOM 1417 C CA . ASP A 1 148 ? 23.890 45.113 20.168 1.00 8.14 122 ASP A CA 1
ATOM 1418 C C . ASP A 1 148 ? 24.066 44.242 21.404 1.00 8.21 122 ASP A C 1
ATOM 1419 O O . ASP A 1 148 ? 23.449 44.514 22.437 1.00 8.37 122 ASP A O 1
ATOM 1428 N N . GLN A 1 149 ? 24.831 43.152 21.293 1.00 7.59 123 GLN A N 1
ATOM 1429 C CA . GLN A 1 149 ? 24.795 42.115 22.324 1.00 7.58 123 GLN A CA 1
ATOM 1430 C C . GLN A 1 149 ? 26.105 41.345 22.339 1.00 11.10 123 GLN A C 1
ATOM 1431 O O . GLN A 1 149 ? 26.957 41.512 21.458 1.00 9.01 123 GLN A O 1
ATOM 1445 N N . LYS A 1 150 ? 26.269 40.502 23.364 1.00 9.50 124 LYS A N 1
ATOM 1446 C CA .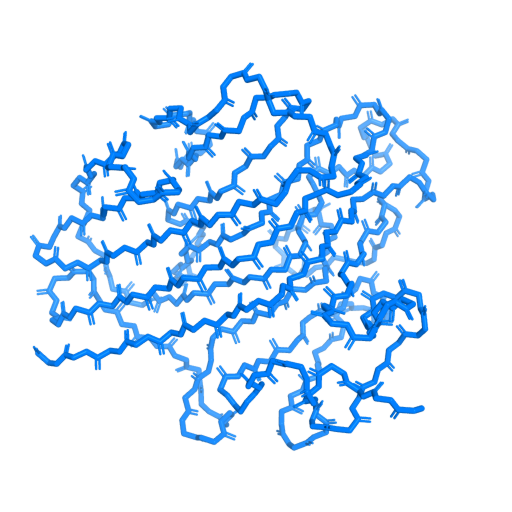 LYS A 1 150 ? 27.346 39.514 23.393 1.00 8.72 124 LYS A CA 1
ATOM 1447 C C . LYS A 1 150 ? 26.778 38.232 23.968 1.00 9.48 124 LYS A C 1
ATOM 1448 O O . LYS A 1 150 ? 25.894 38.280 24.825 1.00 11.07 124 LYS A O 1
ATOM 1467 N N . ILE A 1 151 ? 27.192 37.091 23.439 1.00 7.93 125 ILE A N 1
ATOM 1468 C CA . ILE A 1 151 ? 26.765 35.795 23.963 1.00 7.77 125 ILE A CA 1
ATOM 1469 C C . ILE A 1 151 ? 27.811 35.326 24.966 1.00 8.42 125 ILE A C 1
ATOM 1470 O O . ILE A 1 151 ? 29.013 35.346 24.663 1.00 10.91 125 ILE A O 1
ATOM 1486 N N . THR A 1 152 ? 27.377 34.948 26.178 1.00 8.86 126 THR A N 1
ATOM 1487 C CA . THR A 1 152 ? 28.323 34.703 27.260 1.00 10.54 126 THR A CA 1
ATOM 1488 C C . THR A 1 152 ? 28.403 33.263 27.751 1.00 9.40 126 THR A C 1
ATOM 1489 O O . THR A 1 152 ? 29.376 32.924 28.436 1.00 13.30 126 THR A O 1
ATOM 1500 N N . HIS A 1 153 ? 27.444 32.405 27.407 1.00 9.83 127 HIS A N 1
ATOM 1501 C CA . HIS A 1 153 ? 27.470 31.045 27.928 1.00 9.58 127 HIS A CA 1
ATOM 1502 C C . HIS A 1 153 ? 26.624 30.167 27.021 1.00 9.01 127 HIS A C 1
ATOM 1503 O O . HIS A 1 153 ? 25.609 30.607 26.474 1.00 8.38 127 HIS A O 1
ATOM 1517 N N . LEU A 1 154 ? 27.057 28.914 26.870 1.00 10.47 128 LEU A N 1
ATOM 1518 C CA . LEU A 1 154 ? 26.428 27.909 26.026 1.00 10.71 128 LEU A CA 1
ATOM 1519 C C . LEU A 1 154 ? 26.235 26.629 26.807 1.00 10.07 128 LEU A C 1
ATOM 1520 O O . LEU A 1 154 ? 27.021 26.314 27.704 1.00 11.67 128 LEU A O 1
ATOM 1536 N N . PRO A 1 155 ? 25.216 25.825 26.488 1.00 10.02 129 PRO A N 1
ATOM 1537 C CA . PRO A 1 155 ? 25.151 24.474 27.060 1.00 10.79 129 PRO A CA 1
ATOM 1538 C C . PRO A 1 155 ? 26.401 23.679 26.695 1.00 12.77 129 PRO A C 1
ATOM 1539 O O . PRO A 1 155 ? 27.049 23.935 25.675 1.00 12.25 129 PRO A O 1
ATOM 1550 N N . GLU A 1 156 ? 26.745 22.719 27.550 1.00 12.80 130 GLU A N 1
ATOM 1551 C CA . GLU A 1 156 ? 27.971 21.953 27.332 1.00 13.86 130 GLU A CA 1
ATOM 1552 C C . GLU A 1 156 ? 27.825 20.920 26.215 1.00 16.66 130 GLU A C 1
ATOM 1553 O O . GLU A 1 156 ? 28.762 20.712 25.436 1.00 18.47 130 GLU A O 1
ATOM 1565 N N . VAL A 1 157 ? 26.676 20.263 26.104 1.00 13.88 131 VAL A N 1
ATOM 1566 C CA . VAL A 1 157 ? 26.562 19.150 25.157 1.00 14.83 131 VAL A CA 1
ATOM 1567 C C . VAL A 1 157 ? 26.088 19.654 23.798 1.00 14.82 131 VAL A C 1
ATOM 1568 O O . VAL A 1 157 ? 26.812 19.528 22.799 1.00 18.28 131 VAL A O 1
ATOM 1581 N N . LYS A 1 158 ? 24.877 20.209 23.735 1.00 13.20 132 LYS A N 1
ATOM 1582 C CA . LYS A 1 158 ? 24.346 20.823 22.507 1.00 12.61 132 LYS A CA 1
ATOM 1583 C C . LYS A 1 158 ? 24.538 22.329 22.679 1.00 11.59 132 LYS A C 1
ATOM 1584 O O . LYS A 1 158 ? 23.674 23.045 23.211 1.00 10.90 132 LYS A O 1
ATOM 1603 N N . ASP A 1 159 ? 25.692 22.816 22.225 1.00 14.74 133 ASP A N 1
ATOM 1604 C CA . ASP A 1 159 ? 26.141 24.176 22.525 1.00 11.62 133 ASP A CA 1
ATOM 1605 C C . ASP A 1 159 ? 25.562 25.183 21.534 1.00 11.48 133 ASP A C 1
ATOM 1606 O O . ASP A 1 159 ? 26.279 25.878 20.788 1.00 11.15 133 ASP A O 1
ATOM 1615 N N . HIS A 1 160 ? 24.224 25.247 21.558 1.00 9.87 134 HIS A N 1
ATOM 1616 C CA . HIS A 1 160 ? 23.434 25.954 20.561 1.00 9.21 134 HIS A CA 1
ATOM 1617 C C . HIS A 1 160 ? 22.478 26.943 21.209 1.00 10.34 134 HIS A C 1
ATOM 1618 O O . HIS A 1 160 ? 21.689 26.562 22.077 1.00 9.99 134 HIS A O 1
ATOM 1632 N N . VAL A 1 161 ? 22.500 28.196 20.742 1.00 7.86 135 VAL A N 1
ATOM 1633 C CA . VAL A 1 161 ? 21.545 29.199 21.211 1.00 7.19 135 VAL A CA 1
ATOM 1634 C C . VAL A 1 161 ? 21.064 30.057 20.049 1.00 6.83 135 VAL A C 1
ATOM 1635 O O . VAL A 1 161 ? 21.724 30.185 19.016 1.00 8.09 135 VAL A O 1
ATOM 1648 N N . VAL A 1 162 ? 19.894 30.681 20.262 1.00 6.78 136 VAL A N 1
ATOM 1649 C CA . VAL A 1 162 ? 19.288 31.621 19.315 1.00 6.31 136 VAL A CA 1
ATOM 1650 C C . VAL A 1 162 ? 19.119 32.952 20.028 1.00 5.75 136 VAL A C 1
ATOM 1651 O O . VAL A 1 162 ? 18.579 33.000 21.140 1.00 6.59 136 VAL A O 1
ATOM 1664 N N . VAL A 1 163 ? 19.523 34.029 19.363 1.00 6.04 137 VAL A N 1
ATOM 1665 C CA . VAL A 1 163 ? 19.616 35.368 19.928 1.00 6.89 137 VAL A CA 1
ATOM 1666 C C . VAL A 1 163 ? 19.109 36.402 18.926 1.00 10.99 137 VAL A C 1
ATOM 1667 O O . VAL A 1 163 ? 19.828 37.303 18.480 1.00 11.68 137 VAL A O 1
ATOM 1680 N N . GLY A 1 164 ? 17.870 36.249 18.536 1.00 7.46 138 GLY A N 1
ATOM 1681 C CA . GLY A 1 164 ? 17.224 37.149 17.603 1.00 6.53 138 GLY A CA 1
ATOM 1682 C C . GLY A 1 164 ? 16.441 36.360 16.581 1.00 6.52 138 GLY A C 1
ATOM 1683 O O . GLY A 1 164 ? 16.942 35.381 16.002 1.00 6.78 138 GLY A O 1
ATOM 1687 N N . GLN A 1 165 ? 15.194 36.754 16.348 1.00 5.63 139 GLN A N 1
ATOM 1688 C CA . GLN A 1 165 ? 14.368 36.081 15.369 1.00 8.48 139 GLN A CA 1
ATOM 1689 C C . GLN A 1 165 ? 13.427 37.044 14.654 1.00 5.87 139 GLN A C 1
ATOM 1690 O O . GLN A 1 165 ? 13.034 38.096 15.180 1.00 5.78 139 GLN A O 1
ATOM 1704 N N . ILE A 1 166 ? 13.009 36.623 13.457 1.00 6.81 140 ILE A N 1
ATOM 1705 C CA . ILE A 1 166 ? 11.683 36.956 12.940 1.00 5.82 140 ILE A CA 1
ATOM 1706 C C . ILE A 1 166 ? 10.870 35.675 13.053 1.00 6.11 140 ILE A C 1
ATOM 1707 O O . ILE A 1 166 ? 11.338 34.625 12.610 1.00 7.11 140 ILE A O 1
ATOM 1723 N N . HIS A 1 167 ? 9.646 35.775 13.575 1.00 6.90 141 HIS A N 1
ATOM 1724 C CA . HIS A 1 167 ? 8.715 34.664 13.750 1.00 7.78 141 HIS A CA 1
ATOM 1725 C C . HIS A 1 167 ? 7.390 35.046 13.107 1.00 9.20 141 HIS A C 1
ATOM 1726 O O . HIS A 1 167 ? 7.047 36.222 13.065 1.00 8.80 141 HIS A O 1
ATOM 1740 N N . ASP A 1 168 ? 6.634 34.058 12.617 1.00 9.16 142 ASP A N 1
ATOM 1741 C CA . ASP A 1 168 ? 5.297 34.317 12.064 1.00 10.57 142 ASP A CA 1
ATOM 1742 C C . ASP A 1 168 ? 4.262 33.520 12.858 1.00 11.91 142 ASP A C 1
ATOM 1743 O O . ASP A 1 168 ? 4.532 33.123 14.011 1.00 12.61 142 ASP A O 1
ATOM 1752 N N . SER A 1 169 ? 3.065 33.327 12.310 1.00 14.46 143 SER A N 1
ATOM 1753 C CA . SER A 1 169 ? 2.032 32.678 13.102 1.00 14.84 143 SER A CA 1
ATOM 1754 C C . SER A 1 169 ? 2.374 31.235 13.441 1.00 18.95 143 SER A C 1
ATOM 1755 O O . SER A 1 169 ? 1.838 30.692 14.415 1.00 20.22 143 SER A O 1
ATOM 1763 N N . ASP A 1 170 ? 3.254 30.607 12.677 1.00 17.17 144 ASP A N 1
ATOM 1764 C 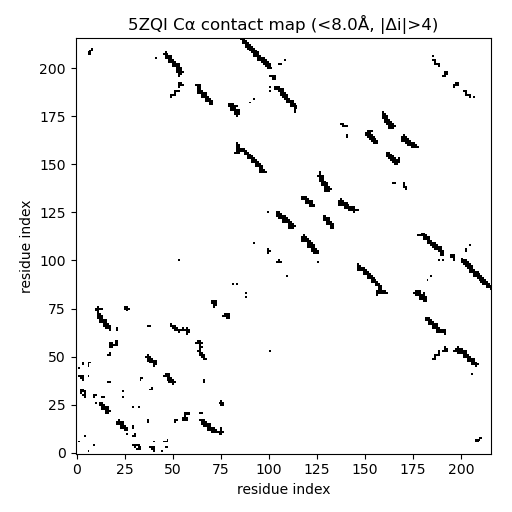CA . ASP A 1 170 ? 3.476 29.171 12.757 1.00 23.46 144 ASP A CA 1
ATOM 1765 C C . ASP A 1 170 ? 4.865 28.799 13.247 1.00 20.21 144 ASP A C 1
ATOM 1766 O O . ASP A 1 170 ? 5.019 27.800 13.953 1.00 20.94 144 ASP A O 1
ATOM 1775 N N . ASP A 1 171 ? 5.889 29.546 12.870 1.00 15.73 145 ASP A N 1
ATOM 1776 C CA . ASP A 1 171 ? 7.250 29.114 13.162 1.00 13.76 145 ASP A CA 1
ATOM 1777 C C . ASP A 1 171 ? 8.203 30.269 12.910 1.00 12.63 145 ASP A C 1
ATOM 1778 O O . ASP A 1 171 ? 7.801 31.376 12.538 1.00 11.97 145 ASP A O 1
ATOM 1787 N N . ASP A 1 172 ? 9.479 30.007 13.140 1.00 13.26 146 ASP A N 1
ATOM 1788 C CA . ASP A 1 172 ? 10.479 31.014 12.856 1.00 11.45 146 ASP A CA 1
ATOM 1789 C C . ASP A 1 172 ? 10.582 31.227 11.352 1.00 10.07 146 ASP A C 1
ATOM 1790 O O . ASP A 1 172 ? 10.348 30.326 10.549 1.00 13.18 146 ASP A O 1
ATOM 1799 N N . VAL A 1 173 ? 10.915 32.449 10.983 1.00 8.21 147 VAL A N 1
ATOM 1800 C CA . VAL A 1 173 ? 11.190 32.840 9.607 1.00 8.86 147 VAL A CA 1
ATOM 1801 C C . VAL A 1 173 ? 12.704 32.878 9.423 1.00 8.40 147 VAL A C 1
ATOM 1802 O O . VAL A 1 173 ? 13.250 32.178 8.563 1.00 12.29 147 VAL A O 1
ATOM 1815 N N . ILE A 1 174 ? 13.399 33.644 10.254 1.00 8.19 148 ILE A N 1
ATOM 1816 C CA . ILE A 1 174 ? 14.843 33.487 10.399 1.00 8.98 148 ILE A CA 1
ATOM 1817 C C . ILE A 1 174 ? 15.211 33.552 11.877 1.00 7.31 148 ILE A C 1
ATOM 1818 O O . ILE A 1 174 ? 14.501 34.134 12.698 1.00 7.12 148 ILE A O 1
ATOM 1834 N N . MET A 1 175 ? 16.359 32.947 12.205 1.00 7.88 149 MET A N 1
ATOM 1835 C CA . MET A 1 175 ? 16.925 33.009 13.537 1.00 8.27 149 MET A CA 1
ATOM 1836 C C . MET A 1 175 ? 18.424 33.291 13.468 1.00 8.89 149 MET A C 1
ATOM 1837 O O . MET A 1 175 ? 19.128 32.789 12.581 1.00 9.43 149 MET A O 1
ATOM 1851 N N . ILE A 1 176 ? 18.896 34.106 14.406 1.00 6.43 150 ILE A N 1
ATOM 1852 C CA . ILE A 1 176 ? 20.317 34.350 14.614 1.00 6.43 150 I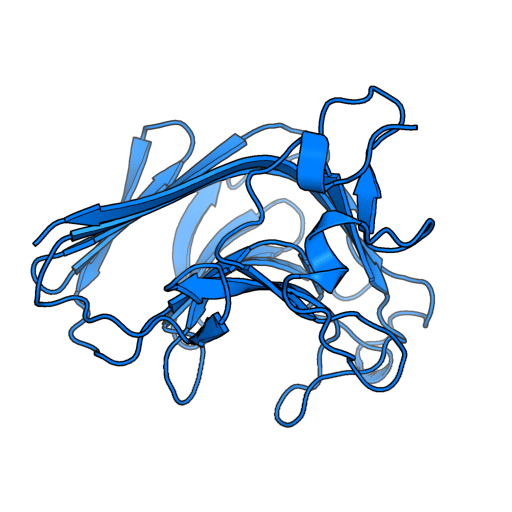LE A CA 1
ATOM 1853 C C . ILE A 1 176 ? 20.817 33.287 15.582 1.00 7.05 150 ILE A C 1
ATOM 1854 O O . ILE A 1 176 ? 20.441 33.284 16.751 1.00 7.12 150 ILE A O 1
ATOM 1870 N N . ARG A 1 177 ? 21.699 32.413 15.109 1.00 7.14 151 ARG A N 1
ATOM 1871 C CA . ARG A 1 177 ? 22.020 31.172 15.801 1.00 7.48 151 ARG A CA 1
ATOM 1872 C C . ARG A 1 177 ? 23.525 31.062 15.999 1.00 7.96 151 ARG A C 1
ATOM 1873 O O . ARG A 1 177 ? 24.305 31.292 15.068 1.00 9.21 151 ARG A O 1
ATOM 1894 N N . LEU A 1 178 ? 23.926 30.663 17.200 1.00 8.66 152 LEU A N 1
ATOM 1895 C CA . LEU A 1 178 ? 25.317 30.344 17.515 1.00 8.50 152 LEU A CA 1
ATOM 1896 C C . LEU A 1 178 ? 25.403 28.866 17.862 1.00 9.00 152 LEU A C 1
ATOM 1897 O O . LEU A 1 178 ? 24.678 28.393 18.739 1.00 9.32 152 LEU A O 1
ATOM 1913 N N . GLU A 1 179 ? 26.294 28.148 17.185 1.00 9.86 153 GLU A N 1
ATOM 1914 C CA . GLU A 1 179 ? 26.613 26.752 17.478 1.00 10.58 153 GLU A CA 1
ATOM 1915 C C . GLU A 1 179 ? 28.123 26.758 17.717 1.00 11.28 153 GLU A C 1
ATOM 1916 O O . GLU A 1 179 ? 28.898 26.863 16.767 1.00 12.82 153 GLU A O 1
ATOM 1928 N N . GLY A 1 180 ? 28.542 26.672 18.959 1.00 14.55 154 GLY A N 1
ATOM 1929 C CA . GLY A 1 180 ? 29.967 26.762 19.267 1.00 16.63 154 GLY A CA 1
ATOM 1930 C C . GLY A 1 180 ? 30.538 28.115 18.873 1.00 16.64 154 GLY A C 1
ATOM 1931 O O . GLY A 1 180 ? 30.074 29.162 19.349 1.00 17.53 154 GLY A O 1
ATOM 1935 N N . ASN A 1 181 ? 31.546 28.123 17.988 1.00 17.79 155 ASN A N 1
ATOM 1936 C CA . ASN A 1 181 ? 32.123 29.355 17.466 1.00 18.15 155 ASN A CA 1
ATOM 1937 C C . ASN A 1 181 ? 31.523 29.799 16.131 1.00 16.34 155 ASN A C 1
ATOM 1938 O O . ASN A 1 181 ? 32.026 30.754 15.528 1.00 16.83 155 ASN A O 1
ATOM 1949 N N . HIS A 1 182 ? 30.432 29.168 15.698 1.00 14.62 156 HIS A N 1
ATOM 1950 C CA . HIS A 1 182 ? 29.808 29.388 14.394 1.00 13.45 156 HIS A CA 1
ATOM 1951 C C . HIS A 1 182 ? 28.498 30.164 14.553 1.00 11.50 156 HIS A C 1
ATOM 1952 O O . HIS A 1 182 ? 27.474 29.622 14.994 1.00 10.63 156 HIS A O 1
ATOM 1966 N N . LEU A 1 183 ? 28.528 31.448 14.167 1.00 11.22 157 LEU A N 1
ATOM 1967 C CA . LEU A 1 183 ? 27.384 32.351 14.228 1.00 9.91 157 LEU A CA 1
ATOM 1968 C C . LEU A 1 183 ? 26.835 32.519 12.818 1.00 9.40 157 LEU A C 1
ATOM 1969 O O . LEU A 1 183 ? 27.576 32.904 11.916 1.00 10.17 157 LEU A O 1
ATOM 1985 N N . PHE A 1 184 ? 25.539 32.235 12.632 1.00 8.65 158 PHE A N 1
ATOM 1986 C CA . PHE A 1 184 ? 24.957 32.178 11.304 1.00 9.28 158 PHE A CA 1
ATOM 1987 C C . PHE A 1 184 ? 23.468 32.476 11.373 1.00 10.05 158 PHE A C 1
ATOM 1988 O O . PHE A 1 184 ? 22.874 32.551 12.446 1.00 8.78 158 PHE A O 1
ATOM 2005 N N . VAL A 1 185 ? 22.884 32.716 10.206 1.00 8.75 159 VAL A N 1
ATOM 2006 C CA . VAL A 1 185 ? 21.447 32.911 10.056 1.00 8.94 159 VAL A CA 1
ATOM 2007 C C . VAL A 1 185 ? 20.851 31.586 9.621 1.00 9.78 159 VAL A C 1
ATOM 2008 O O . VAL A 1 185 ? 21.312 30.986 8.628 1.00 10.00 159 VAL A O 1
ATOM 2021 N N . GLU A 1 186 ? 19.842 31.121 10.367 1.00 9.31 160 GLU A N 1
ATOM 2022 C CA . GLU A 1 186 ? 19.124 29.882 10.084 1.00 10.52 160 GLU A CA 1
ATOM 2023 C C . GLU A 1 186 ? 17.709 30.187 9.604 1.00 12.77 160 GLU A C 1
ATOM 2024 O O . GLU A 1 186 ? 17.063 31.136 10.073 1.00 11.56 160 GLU A O 1
ATOM 2036 N N . GLY A 1 187 ? 17.247 29.412 8.623 1.00 13.38 161 GLY A N 1
ATOM 2037 C CA . GLY A 1 187 ? 15.877 29.443 8.176 1.00 15.35 161 GLY A CA 1
ATOM 2038 C C . GLY A 1 187 ? 15.429 28.044 7.816 1.00 17.31 161 GLY A C 1
ATOM 2039 O O . GLY A 1 187 ? 16.166 27.315 7.154 1.00 18.80 161 GLY A O 1
ATOM 2043 N N . ASP A 1 188 ? 14.230 27.667 8.253 1.00 21.71 162 ASP A N 1
ATOM 2044 C CA . ASP A 1 188 ? 13.679 26.329 7.997 1.00 26.57 162 ASP A CA 1
ATOM 2045 C C . ASP A 1 188 ? 14.660 25.252 8.456 1.00 24.29 162 ASP A C 1
ATOM 2046 O O . ASP A 1 188 ? 14.810 24.198 7.829 1.00 26.55 162 ASP A O 1
ATOM 2055 N N . GLY A 1 189 ? 15.345 25.533 9.559 1.00 20.04 163 GLY A N 1
ATOM 2056 C CA . GLY A 1 189 ? 16.258 24.577 10.152 1.00 19.42 163 GLY A CA 1
ATOM 2057 C C . GLY A 1 189 ? 17.540 24.335 9.397 1.00 21.24 163 GLY A C 1
ATOM 2058 O O . GLY A 1 189 ? 18.248 23.375 9.710 1.00 20.04 163 GLY A O 1
ATOM 2062 N N . GLU A 1 190 ? 17.872 25.167 8.412 1.00 19.26 164 GLU A N 1
ATOM 2063 C CA . GLU A 1 190 ? 19.128 25.030 7.688 1.00 17.77 164 GLU A CA 1
ATOM 2064 C C . GLU A 1 190 ? 19.825 26.382 7.615 1.00 15.14 164 GLU A C 1
ATOM 2065 O O . GLU A 1 190 ? 19.217 27.445 7.789 1.00 15.03 164 GLU A O 1
ATOM 2077 N N . GLU A 1 191 ? 21.131 26.330 7.396 1.00 14.30 165 GLU A N 1
ATOM 2078 C CA . GLU A 1 191 ? 21.947 27.529 7.342 1.00 13.09 165 GLU A CA 1
ATOM 2079 C C . GLU A 1 191 ? 21.669 28.320 6.076 1.00 14.57 165 GLU A C 1
ATOM 2080 O O . GLU A 1 191 ? 21.660 27.770 4.967 1.00 16.77 165 GLU A O 1
ATOM 2092 N N . LEU A 1 192 ? 21.462 29.622 6.242 1.00 12.92 166 LEU A N 1
ATOM 2093 C CA . LEU A 1 192 ? 21.271 30.532 5.129 1.00 13.79 166 LEU A CA 1
ATOM 2094 C C . LEU A 1 192 ? 22.529 31.320 4.785 1.00 13.54 166 LEU A C 1
ATOM 2095 O O . LEU A 1 192 ? 22.786 31.571 3.606 1.00 19.31 166 LEU A O 1
ATOM 2111 N N . ALA A 1 193 ? 23.298 31.722 5.795 1.00 12.17 167 ALA A N 1
ATOM 2112 C CA . ALA A 1 193 ? 24.478 32.545 5.595 1.00 12.46 167 ALA A CA 1
ATOM 2113 C C . ALA A 1 193 ? 25.265 32.586 6.889 1.00 11.30 167 ALA A C 1
ATOM 2114 O O . ALA A 1 193 ? 24.678 32.640 7.967 1.00 11.29 167 ALA A O 1
ATOM 2121 N N . ASP A 1 194 ? 26.583 32.617 6.761 1.00 12.21 168 ASP A N 1
ATOM 2122 C CA . ASP A 1 194 ? 27.463 32.841 7.892 1.00 11.86 168 ASP A CA 1
ATOM 2123 C C . ASP A 1 194 ? 27.475 34.304 8.306 1.00 11.49 168 ASP A C 1
ATOM 2124 O O . ASP A 1 194 ? 27.475 35.205 7.464 1.00 14.75 168 ASP A O 1
ATOM 2133 N N . LEU A 1 195 ? 27.498 34.538 9.614 1.00 10.82 169 LEU A N 1
ATOM 2134 C CA . LEU A 1 195 ? 27.853 35.842 10.147 1.00 11.15 169 LEU A CA 1
ATOM 2135 C C . LEU A 1 195 ? 29.302 35.876 10.631 1.00 14.14 169 LEU A C 1
ATOM 2136 O O . LEU A 1 195 ? 30.005 36.844 10.370 1.00 14.82 169 LEU A O 1
ATOM 2152 N N . ASP A 1 196 ? 29.761 34.829 11.314 1.00 13.01 170 ASP A N 1
ATOM 2153 C CA . ASP A 1 196 ? 31.086 34.806 11.919 1.00 14.80 170 ASP A CA 1
ATOM 2154 C C . ASP A 1 196 ? 31.444 33.348 12.150 1.00 15.22 170 ASP A C 1
ATOM 2155 O O . ASP A 1 196 ? 30.771 32.671 12.929 1.00 14.29 170 ASP A O 1
ATOM 2164 N N . THR A 1 197 ? 32.510 32.868 11.524 1.00 14.30 171 THR A N 1
ATOM 2165 C CA . THR A 1 197 ? 32.949 31.496 11.736 1.00 15.34 171 THR A CA 1
ATOM 2166 C C . THR A 1 197 ? 33.990 31.369 12.848 1.00 14.61 171 THR A C 1
ATOM 2167 O O . THR A 1 197 ? 34.485 30.260 13.106 1.00 17.89 171 THR A O 1
ATOM 2178 N N . ASP A 1 198 ? 34.285 32.460 13.558 1.00 14.57 172 ASP A N 1
ATOM 2179 C CA . ASP A 1 198 ? 35.295 32.481 14.607 1.00 14.72 172 ASP A CA 1
ATOM 2180 C C . ASP A 1 198 ? 34.783 33.319 15.777 1.00 16.59 172 ASP A C 1
ATOM 2181 O O . ASP A 1 198 ? 35.455 34.227 16.259 1.00 18.67 172 ASP A O 1
ATOM 2190 N N . TYR A 1 199 ? 33.566 33.045 16.241 1.00 13.53 173 TYR A N 1
ATOM 2191 C CA . TYR A 1 199 ? 32.959 33.840 17.294 1.00 13.43 173 TYR A CA 1
ATOM 2192 C C . TYR A 1 199 ? 33.407 33.335 18.661 1.00 14.77 173 TYR A C 1
ATOM 2193 O O . TYR A 1 199 ? 33.173 32.172 19.015 1.00 14.80 173 TYR A O 1
ATOM 2211 N N . GLU A 1 200 ? 34.040 34.216 19.432 1.00 13.32 174 GLU A N 1
ATOM 2212 C CA . GLU A 1 200 ? 34.470 33.902 20.787 1.00 15.26 174 GLU A CA 1
ATOM 2213 C C . GLU A 1 200 ? 33.487 34.476 21.801 1.00 14.03 174 GLU A C 1
ATOM 2214 O O . GLU A 1 200 ? 33.106 35.640 21.709 1.00 11.86 174 GLU A O 1
ATOM 2226 N N . LEU A 1 201 ? 33.086 33.654 22.763 1.00 13.15 175 LEU A N 1
ATOM 2227 C CA . LEU A 1 201 ? 32.130 34.087 23.767 1.00 11.09 175 LEU A CA 1
ATOM 2228 C C . LEU A 1 201 ? 32.629 35.365 24.423 1.00 11.20 175 LEU A C 1
ATOM 2229 O O . LEU A 1 201 ? 33.829 35.525 24.691 1.00 13.41 175 LEU A O 1
ATOM 2245 N N . GLY A 1 202 ? 31.694 36.265 24.704 1.00 10.57 176 GLY A N 1
ATOM 2246 C CA . GLY A 1 202 ? 31.995 37.541 25.304 1.00 11.52 176 GLY A CA 1
ATOM 2247 C C . GLY A 1 202 ? 32.253 38.664 24.328 1.00 10.62 176 GLY A C 1
ATOM 2248 O O . GLY A 1 202 ? 32.440 39.798 24.761 1.00 14.33 176 GLY A O 1
ATOM 2252 N N . THR A 1 203 ? 32.234 38.388 23.031 1.00 11.64 177 THR A N 1
ATOM 2253 C CA . THR A 1 203 ? 32.538 39.387 22.020 1.00 10.62 177 THR A CA 1
ATOM 2254 C C . THR A 1 203 ? 31.260 40.162 21.672 1.00 10.03 177 THR A C 1
ATOM 2255 O O . THR A 1 203 ? 30.264 39.577 21.219 1.00 10.11 177 THR A O 1
ATOM 2266 N N . ARG A 1 204 ? 31.297 41.481 21.861 1.00 11.01 178 ARG A N 1
ATOM 2267 C CA . ARG A 1 204 ? 30.178 42.343 21.503 1.00 9.37 178 ARG A CA 1
ATOM 2268 C C . ARG A 1 204 ? 30.049 42.448 19.986 1.00 11.36 178 ARG A C 1
ATOM 2269 O O . ARG A 1 204 ? 31.040 42.603 19.266 1.00 19.62 178 ARG A O 1
ATOM 2290 N N . PHE A 1 205 ? 28.812 42.345 19.505 1.00 9.34 179 PHE A N 1
ATOM 2291 C CA . PHE A 1 205 ? 28.535 42.518 18.083 1.00 9.02 179 PHE A CA 1
ATOM 2292 C C . PHE A 1 205 ? 27.171 43.170 17.906 1.00 8.46 179 PHE A C 1
ATOM 2293 O O . PHE A 1 205 ? 26.307 43.124 18.797 1.00 9.61 179 PHE A O 1
ATOM 2310 N N . THR A 1 206 ? 26.968 43.739 16.724 1.00 8.24 180 THR A N 1
ATOM 2311 C CA . THR A 1 206 ? 25.654 44.198 16.310 1.00 7.63 180 THR A CA 1
ATOM 2312 C C . THR A 1 206 ? 25.136 43.336 15.177 1.00 7.23 180 THR A C 1
ATOM 2313 O O . THR A 1 206 ? 25.878 42.979 14.257 1.00 9.59 180 THR A O 1
ATOM 2324 N N . VAL A 1 207 ? 23.852 43.015 15.242 1.00 7.60 181 VAL A N 1
ATOM 2325 C CA . VAL A 1 207 ? 23.150 42.360 14.155 1.00 8.01 181 VAL A CA 1
ATOM 2326 C C . VAL A 1 207 ? 21.932 43.202 13.820 1.00 8.82 181 VAL A C 1
ATOM 2327 O O . VAL A 1 207 ? 21.198 43.639 14.714 1.00 9.19 181 VAL A O 1
ATOM 2340 N N . LYS A 1 208 ? 21.773 43.501 12.537 1.00 6.87 182 LYS A N 1
ATOM 2341 C CA . LYS A 1 208 ? 20.633 44.260 12.039 1.00 6.71 182 LYS A CA 1
ATOM 2342 C C . LYS A 1 208 ? 19.861 43.413 11.032 1.00 8.32 182 LYS A C 1
ATOM 2343 O O . LYS A 1 208 ? 20.449 42.846 10.104 1.00 8.07 182 LYS A O 1
ATOM 2362 N N . ILE A 1 209 ? 18.547 43.345 11.209 1.00 5.88 183 ILE A N 1
ATOM 2363 C CA . ILE A 1 209 ? 17.631 42.601 10.354 1.00 7.46 183 ILE A CA 1
ATOM 2364 C C . ILE A 1 209 ? 16.667 43.611 9.750 1.00 8.57 183 ILE A C 1
ATOM 2365 O O . ILE A 1 209 ? 16.049 44.386 10.490 1.00 7.57 183 ILE A O 1
ATOM 2381 N N . VAL A 1 210 ? 16.553 43.616 8.414 1.00 7.37 184 VAL A N 1
ATOM 2382 C CA . VAL A 1 210 ? 15.678 44.531 7.691 1.00 8.75 184 VAL A CA 1
ATOM 2383 C C . VAL A 1 210 ? 14.798 43.721 6.750 1.00 8.60 184 VAL A C 1
ATOM 2384 O O . VAL A 1 210 ? 15.301 43.081 5.817 1.00 10.01 184 VAL A O 1
ATOM 2397 N N . ALA A 1 211 ? 13.496 43.797 6.949 1.00 7.57 185 ALA A N 1
ATOM 2398 C CA . ALA A 1 211 ? 12.510 43.145 6.089 1.00 7.92 185 ALA A CA 1
ATOM 2399 C C . ALA A 1 211 ? 11.756 44.209 5.297 1.00 8.45 185 ALA A C 1
ATOM 2400 O O . ALA A 1 211 ? 11.159 45.114 5.891 1.00 9.29 185 ALA A O 1
ATOM 2407 N N . SER A 1 212 ? 11.739 44.083 3.972 1.00 10.25 186 SER A N 1
ATOM 2408 C CA . SER A 1 212 ? 11.160 45.067 3.078 1.00 9.37 186 SER A CA 1
ATOM 2409 C C . SER A 1 212 ? 11.271 44.513 1.660 1.00 8.52 186 SER A C 1
ATOM 2410 O O . SER A 1 212 ? 12.228 43.823 1.323 1.00 10.80 186 SER A O 1
ATOM 2418 N N . GLY A 1 213 ? 10.268 44.827 0.849 1.00 8.99 187 GLY A N 1
ATOM 2419 C CA . GLY A 1 213 ? 10.353 44.524 -0.574 1.00 9.62 187 GLY A CA 1
ATOM 2420 C C . GLY A 1 213 ? 10.332 43.055 -0.911 1.00 10.09 187 GLY A C 1
ATOM 2421 O O . GLY A 1 213 ? 10.769 42.668 -1.986 1.00 11.33 187 GLY A O 1
ATOM 2425 N N . GLY A 1 214 ? 9.805 42.227 -0.025 1.00 9.19 188 GLY A N 1
ATOM 2426 C CA . GLY A 1 214 ? 9.816 40.794 -0.248 1.00 10.00 188 GLY A CA 1
ATOM 2427 C C . GLY A 1 214 ? 11.165 40.156 -0.013 1.00 9.13 188 GLY A C 1
ATOM 2428 O O . GLY A 1 214 ? 11.447 39.085 -0.552 1.00 11.05 188 GLY A O 1
ATOM 2432 N N . LYS A 1 215 ? 12.025 40.803 0.762 1.00 8.69 189 LYS A N 1
ATOM 2433 C CA . LYS A 1 215 ? 13.288 40.190 1.130 1.00 10.07 189 LYS A CA 1
ATOM 2434 C C . LYS A 1 215 ? 13.674 40.577 2.541 1.00 9.67 189 LYS A C 1
ATOM 2435 O O . LYS A 1 215 ? 13.144 41.527 3.120 1.00 10.21 189 LYS A O 1
ATOM 2454 N N . ILE A 1 216 ? 14.574 39.784 3.094 1.00 8.48 190 ILE A N 1
ATOM 2455 C CA . ILE A 1 216 ? 15.122 39.988 4.426 1.00 8.04 190 ILE A CA 1
ATOM 2456 C C . ILE A 1 216 ? 16.637 40.139 4.302 1.00 9.53 190 ILE A C 1
ATOM 2457 O O . ILE A 1 216 ? 17.309 39.300 3.691 1.00 10.57 190 ILE A O 1
ATOM 2473 N N . LYS A 1 217 ? 17.160 41.247 4.813 1.00 8.01 191 LYS A N 1
ATOM 2474 C CA . LYS A 1 217 ? 18.594 41.499 4.858 1.00 9.29 191 LYS A CA 1
ATOM 2475 C C . LYS A 1 217 ? 19.100 41.370 6.291 1.00 9.00 191 LYS A C 1
ATOM 2476 O O . LYS A 1 217 ? 18.442 41.821 7.235 1.00 9.15 191 LYS A O 1
ATOM 2495 N N . VAL A 1 218 ? 20.279 40.755 6.457 1.00 8.08 192 VAL A N 1
ATOM 2496 C CA . VAL A 1 218 ? 20.938 40.653 7.761 1.00 7.14 192 VAL A CA 1
ATOM 2497 C C . VAL A 1 218 ? 22.351 41.201 7.639 1.00 8.13 192 VAL A C 1
ATOM 2498 O O . VAL A 1 218 ? 23.101 40.784 6.749 1.00 8.80 192 VAL A O 1
ATOM 2511 N N . TYR A 1 219 ? 22.713 42.082 8.564 1.00 8.27 193 TYR A N 1
ATOM 2512 C CA . TYR A 1 219 ? 24.017 42.700 8.685 1.00 8.04 193 TYR A CA 1
ATOM 2513 C C . TYR A 1 219 ? 24.671 42.267 9.994 1.00 8.40 193 TYR A C 1
ATOM 2514 O O . TYR A 1 219 ? 23.991 42.073 11.016 1.00 9.69 193 TYR A O 1
ATOM 2532 N N . TYR A 1 220 ? 25.998 42.154 9.959 1.00 9.23 194 TYR A N 1
ATOM 2533 C CA . TYR A 1 220 ? 26.831 41.841 11.107 1.00 8.81 194 TYR A CA 1
ATOM 2534 C C . TYR A 1 220 ? 27.889 42.928 11.233 1.00 9.21 194 TYR A C 1
ATOM 2535 O O . TYR A 1 220 ? 28.711 43.116 10.333 1.00 10.28 194 TYR A O 1
ATOM 2553 N N . ASN A 1 221 ? 27.827 43.682 12.331 1.00 9.15 195 ASN A N 1
ATOM 2554 C CA . ASN A 1 221 ? 28.704 44.850 12.518 1.00 11.85 195 ASN A CA 1
ATOM 2555 C C . ASN A 1 221 ? 28.716 45.745 11.284 1.00 12.66 195 ASN A C 1
ATOM 2556 O O . ASN A 1 221 ? 29.759 46.282 10.886 1.00 14.18 195 ASN A O 1
ATOM 2567 N N . GLY A 1 222 ? 27.540 45.921 10.681 1.00 12.82 196 GLY A N 1
ATOM 2568 C CA . GLY A 1 222 ? 27.396 46.849 9.587 1.00 12.84 196 GLY A CA 1
ATOM 2569 C C . GLY A 1 222 ? 27.581 46.274 8.200 1.00 15.60 196 GLY A C 1
ATOM 2570 O O . GLY A 1 222 ? 27.262 46.960 7.218 1.00 18.29 196 GLY A O 1
ATOM 2574 N N . ASP A 1 223 ? 28.076 45.048 8.089 1.00 14.45 197 ASP A N 1
ATOM 2575 C CA . ASP A 1 223 ? 28.377 44.415 6.813 1.00 13.85 197 ASP A 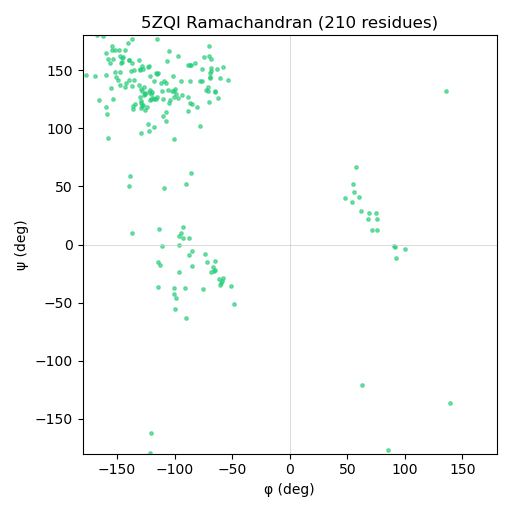CA 1
ATOM 2576 C C . ASP A 1 223 ? 27.240 43.486 6.407 1.00 12.80 197 ASP A C 1
ATOM 2577 O O . ASP A 1 223 ? 26.812 42.646 7.195 1.00 11.72 197 ASP A O 1
ATOM 2586 N N . LEU A 1 224 ? 26.759 43.639 5.175 1.00 12.42 198 LEU A N 1
ATOM 2587 C CA . LEU A 1 224 ? 25.652 42.828 4.683 1.00 13.71 198 LEU A CA 1
ATOM 2588 C C . LEU A 1 224 ? 26.130 41.395 4.492 1.00 11.22 198 LEU A C 1
ATOM 2589 O O . LEU A 1 224 ? 27.090 41.146 3.753 1.00 14.98 198 LEU A O 1
ATOM 2605 N N . LYS A 1 225 ? 25.466 40.459 5.165 1.00 9.96 199 LYS A N 1
ATOM 2606 C CA . LYS A 1 225 ? 25.842 39.049 5.089 1.00 11.22 199 LYS A CA 1
ATOM 2607 C C . LYS A 1 225 ? 24.820 38.158 4.396 1.00 11.60 199 LYS A C 1
ATOM 2608 O O . LYS A 1 225 ? 25.190 37.073 3.935 1.00 13.58 199 LYS A O 1
ATOM 2627 N N . LEU A 1 226 ? 23.574 38.608 4.255 1.00 10.02 200 LEU A N 1
ATOM 2628 C CA . LEU A 1 226 ? 22.506 37.812 3.658 1.00 9.99 200 LEU A CA 1
ATOM 2629 C C . LEU A 1 226 ? 21.445 38.737 3.090 1.00 10.06 200 LEU A C 1
ATOM 2630 O O . LEU A 1 226 ? 21.043 39.703 3.749 1.00 9.32 200 LEU A O 1
ATOM 2646 N N . THR A 1 227 ? 21.009 38.439 1.870 1.00 11.44 201 THR A N 1
ATOM 2647 C CA . THR A 1 227 ? 19.780 38.958 1.276 1.00 11.77 201 THR A CA 1
ATOM 2648 C C . THR A 1 227 ? 18.931 37.761 0.856 1.00 11.34 201 THR A C 1
ATOM 2649 O O . THR A 1 227 ? 19.364 36.950 0.030 1.00 15.68 201 THR A O 1
ATOM 2660 N N . TYR A 1 228 ? 17.743 37.637 1.450 1.00 10.45 202 TYR A N 1
ATOM 2661 C CA . TYR A 1 228 ? 16.949 36.406 1.399 1.00 12.97 202 TYR A CA 1
ATOM 2662 C C . TYR A 1 228 ? 15.529 36.699 0.957 1.00 9.46 202 TYR A C 1
ATOM 2663 O O . TYR A 1 228 ? 14.815 37.438 1.629 1.00 9.81 202 TYR A O 1
ATOM 2681 N N . ASN A 1 229 ? 15.134 36.133 -0.182 1.00 10.76 203 ASN A N 1
ATOM 2682 C CA . ASN A 1 229 ? 13.765 36.317 -0.646 1.00 11.66 203 ASN A CA 1
ATOM 2683 C C . ASN A 1 229 ? 12.771 35.670 0.312 1.00 9.72 203 ASN A C 1
ATOM 2684 O O . ASN A 1 229 ? 12.892 34.491 0.648 1.00 11.42 203 ASN A O 1
ATOM 2695 N N . LYS A 1 230 ? 11.745 36.422 0.687 1.00 9.48 204 LYS A N 1
ATOM 2696 C CA . LYS A 1 230 ? 10.708 35.914 1.567 1.00 9.26 204 LYS A CA 1
ATOM 2697 C C . LYS A 1 230 ? 9.494 36.832 1.552 1.00 9.87 204 LYS A C 1
ATOM 2698 O O . LYS A 1 230 ? 9.595 38.040 1.838 1.00 12.02 204 LYS A O 1
ATOM 2717 N N . SER A 1 231 ? 8.352 36.253 1.244 1.00 9.39 205 SER A N 1
ATOM 2718 C CA . SER A 1 231 ? 7.061 36.943 1.198 1.00 10.71 205 SER A CA 1
ATOM 2719 C C . SER A 1 231 ? 6.180 36.278 2.249 1.00 9.39 205 SER A C 1
ATOM 2720 O O . SER A 1 231 ? 5.652 35.192 2.006 1.00 14.87 205 SER A O 1
ATOM 2728 N N . VAL A 1 232 ? 6.042 36.920 3.412 1.00 10.12 206 VAL A N 1
ATOM 2729 C CA . VAL A 1 232 ? 5.258 36.377 4.527 1.00 11.32 206 VAL A CA 1
ATOM 2730 C C . VAL A 1 232 ? 4.698 37.524 5.354 1.00 10.99 206 VAL A C 1
ATOM 2731 O O . VAL A 1 232 ? 5.357 38.553 5.541 1.00 11.22 206 VAL A O 1
ATOM 2744 N N . SER A 1 233 ? 3.487 37.335 5.868 1.00 12.34 207 SER A N 1
ATOM 2745 C CA . SER A 1 233 ? 2.838 38.275 6.781 1.00 10.87 207 SER A CA 1
ATOM 2746 C C . SER A 1 233 ? 2.641 37.617 8.151 1.00 11.42 207 SER A C 1
ATOM 2747 O O . SER A 1 233 ? 2.998 36.448 8.384 1.00 12.64 207 SER A O 1
ATOM 2755 N N . GLY A 1 234 ? 2.117 38.399 9.092 1.00 9.97 208 GLY A N 1
ATOM 2756 C CA . GLY A 1 234 ? 2.026 37.946 10.467 1.00 10.20 208 GLY A CA 1
ATOM 2757 C C . GLY A 1 234 ? 3.364 37.820 11.157 1.00 10.00 208 GLY A C 1
ATOM 2758 O O . GLY A 1 234 ? 3.494 37.070 12.139 1.00 9.61 208 GLY A O 1
ATOM 2762 N N . CYS A 1 235 ? 4.339 38.592 10.728 1.00 8.68 209 CYS A N 1
ATOM 2763 C CA . CYS A 1 235 ? 5.668 38.541 11.316 1.00 7.87 209 CYS A CA 1
ATOM 2764 C C . CYS A 1 235 ? 5.806 39.437 12.538 1.00 7.99 209 CYS A C 1
ATOM 2765 O O . CYS A 1 235 ? 5.135 40.459 12.675 1.00 7.40 209 CYS A O 1
ATOM 2773 N N . TYR A 1 236 ? 6.744 39.066 13.397 1.00 7.33 210 TYR A N 1
ATOM 2774 C CA . TYR A 1 236 ? 7.136 39.874 14.544 1.00 6.57 210 TYR A CA 1
ATOM 2775 C C . TYR A 1 236 ? 8.557 39.507 14.953 1.00 6.70 210 TYR A C 1
ATOM 2776 O O . TYR A 1 236 ? 9.059 38.414 14.675 1.00 6.52 210 TYR A O 1
ATOM 2794 N N . PHE A 1 237 ? 9.201 40.455 15.617 1.00 5.53 211 PHE A N 1
ATOM 2795 C CA . PHE A 1 237 ? 10.569 40.271 16.087 1.00 5.29 211 PHE A CA 1
ATOM 2796 C C . PHE A 1 237 ? 10.600 39.610 17.461 1.00 5.29 211 PHE A C 1
ATOM 2797 O O . PHE A 1 237 ? 9.661 39.753 18.268 1.00 5.55 211 PHE A O 1
ATOM 2814 N N . LYS A 1 238 ? 11.725 38.929 17.732 1.00 6.02 212 LYS A N 1
ATOM 2815 C CA . LYS A 1 238 ? 12.049 38.419 19.057 1.00 5.57 212 LYS A CA 1
ATOM 2816 C C . LYS A 1 238 ? 13.515 38.667 19.345 1.00 5.85 212 LYS A C 1
ATOM 2817 O O . LYS A 1 238 ? 14.320 38.664 18.428 1.00 6.57 212 LYS A O 1
ATOM 2836 N N . ALA A 1 239 ? 13.859 38.867 20.625 1.00 6.28 213 ALA A N 1
ATOM 2837 C CA . ALA A 1 239 ? 15.251 39.049 21.025 1.00 5.12 213 ALA A CA 1
ATOM 2838 C C . ALA A 1 239 ? 15.400 38.564 22.459 1.00 8.41 213 ALA A C 1
ATOM 2839 O O . ALA A 1 239 ? 14.482 38.701 23.276 1.00 9.27 213 ALA A O 1
ATOM 2846 N N . GLY A 1 240 ? 16.576 38.043 22.772 1.00 8.16 214 GLY A N 1
ATOM 2847 C CA . GLY A 1 240 ? 16.868 37.532 24.090 1.00 6.51 214 GLY A CA 1
ATOM 2848 C C . GLY A 1 240 ? 17.653 36.251 23.975 1.00 7.77 214 GLY A C 1
ATOM 2849 O O . GLY A 1 240 ? 18.572 36.151 23.142 1.00 8.27 214 GLY A O 1
ATOM 2853 N N . MET A 1 241 ? 17.278 35.257 24.782 1.00 7.16 215 MET A N 1
ATOM 2854 C CA . MET A 1 241 ? 17.964 33.965 24.796 1.00 6.46 215 MET A CA 1
ATOM 2855 C C . MET A 1 241 ? 16.987 32.819 24.612 1.00 7.60 215 MET A C 1
ATOM 2856 O O . MET A 1 241 ? 16.080 32.633 25.427 1.00 10.20 215 MET A O 1
ATOM 2870 N N . TYR A 1 242 ? 17.187 32.044 23.550 1.00 7.08 216 TYR A N 1
ATOM 2871 C CA . TYR A 1 242 ? 16.379 30.860 23.212 1.00 7.11 216 TYR A CA 1
ATOM 2872 C C . TYR A 1 242 ? 17.351 29.694 23.137 1.00 7.62 216 TYR A C 1
ATOM 2873 O O . TYR A 1 242 ? 18.080 29.536 22.148 1.00 8.85 216 TYR A O 1
ATOM 2891 N N . THR A 1 243 ? 17.430 28.933 24.228 1.00 7.62 217 THR A N 1
ATOM 2892 C CA . THR A 1 243 ? 18.445 27.887 24.368 1.00 8.65 217 THR A CA 1
ATOM 2893 C C . THR A 1 243 ? 18.031 26.628 23.625 1.00 7.74 217 THR A C 1
ATOM 2894 O O . THR A 1 243 ? 17.032 26.003 23.982 1.00 9.45 217 THR A O 1
ATOM 2905 N N . GLN A 1 244 ? 18.812 26.212 22.621 1.00 8.75 218 GLN A N 1
ATOM 2906 C CA . GLN A 1 244 ? 18.415 25.065 21.789 1.00 8.11 218 GLN A CA 1
ATOM 2907 C C . GLN A 1 244 ? 18.953 23.757 22.362 1.00 9.82 218 GLN A C 1
ATOM 2908 O O . GLN A 1 244 ? 19.583 22.960 21.676 1.00 11.57 218 GLN A O 1
ATOM 2922 N N . SER A 1 245 ? 18.697 23.527 23.637 1.00 8.59 219 SER A N 1
ATOM 2923 C CA . SER A 1 245 ? 19.004 22.244 24.248 1.00 9.65 219 SER A CA 1
ATOM 2924 C C . SER A 1 245 ? 18.040 21.992 25.390 1.00 12.45 219 SER A C 1
ATOM 2925 O O . SER A 1 245 ? 17.296 22.877 25.810 1.00 11.94 219 SER A O 1
ATOM 2933 N N . ASN A 1 246 ? 18.040 20.756 25.861 1.00 11.55 220 ASN A N 1
ATOM 2934 C CA . ASN A 1 246 ? 17.228 20.299 26.985 1.00 10.73 220 ASN A CA 1
ATOM 2935 C C . ASN A 1 246 ? 17.848 18.994 27.476 1.00 11.65 220 ASN A C 1
ATOM 2936 O O . ASN A 1 246 ? 18.876 18.540 26.960 1.00 11.70 220 ASN A O 1
ATOM 2947 N N . THR A 1 247 ? 17.260 18.406 28.515 1.00 12.46 221 THR A N 1
ATOM 2948 C CA . THR A 1 247 ? 17.894 17.229 29.102 1.00 14.25 221 THR A CA 1
ATOM 2949 C C . THR A 1 247 ? 17.865 16.013 28.172 1.00 14.08 221 THR A C 1
ATOM 2950 O O . THR A 1 247 ? 18.716 15.132 28.321 1.00 14.97 221 THR A O 1
ATOM 2961 N N . SER A 1 248 ? 16.924 15.952 27.209 1.00 14.19 222 SER A N 1
ATOM 2962 C CA . SER A 1 248 ? 16.884 14.841 26.260 1.00 15.08 222 SER A CA 1
ATOM 2963 C C . SER A 1 248 ? 18.092 14.837 25.331 1.00 14.77 222 SER A C 1
ATOM 2964 O O . SER A 1 248 ? 18.415 13.786 24.753 1.00 15.75 222 SER A O 1
ATOM 2972 N N . LYS A 1 249 ? 18.777 15.969 25.207 1.00 13.66 223 LYS A N 1
ATOM 2973 C CA . LYS A 1 249 ? 20.007 16.069 24.444 1.00 13.58 223 LYS A CA 1
ATOM 2974 C C . LYS A 1 249 ? 21.240 15.669 25.234 1.00 13.93 223 LYS A C 1
ATOM 2975 O O . LYS A 1 249 ? 22.330 15.628 24.666 1.00 14.47 223 LYS A O 1
ATOM 2994 N N . GLY A 1 250 ? 21.101 15.394 26.526 1.00 14.13 224 GLY A N 1
ATOM 2995 C CA . GLY A 1 250 ? 22.218 15.033 27.362 1.00 14.65 224 GLY A CA 1
ATOM 2996 C C . GLY A 1 250 ? 22.754 16.171 28.211 1.00 13.99 224 GLY A C 1
ATOM 2997 O O . GLY A 1 250 ? 23.644 15.946 29.019 1.00 14.86 224 GLY A O 1
ATOM 3001 N N . ASP A 1 251 ? 22.219 17.375 28.062 1.00 12.95 225 ASP A N 1
ATOM 3002 C CA . ASP A 1 251 ? 22.626 18.457 28.937 1.00 12.52 225 ASP A CA 1
ATOM 3003 C C . ASP A 1 251 ? 21.986 18.298 30.308 1.00 12.99 225 ASP A C 1
ATOM 3004 O O . ASP A 1 251 ? 20.906 17.719 30.448 1.00 16.12 225 ASP A O 1
ATOM 3013 N N . SER A 1 252 ? 22.682 18.803 31.330 1.00 16.70 226 SER A N 1
ATOM 3014 C CA . SER A 1 252 ? 22.140 18.827 32.679 1.00 14.76 226 SER A CA 1
ATOM 3015 C C . SER A 1 252 ? 21.076 19.920 32.814 1.00 13.32 226 SER A C 1
ATOM 3016 O O . SER A 1 252 ? 20.993 20.855 32.019 1.00 12.28 226 SER A O 1
ATOM 3024 N N . GLU A 1 253 ? 20.247 19.787 33.851 1.00 16.32 227 GLU A N 1
ATOM 3025 C CA . GLU A 1 253 ? 19.196 20.776 34.064 1.00 15.92 227 GLU A CA 1
ATOM 3026 C C . GLU A 1 253 ? 19.760 22.178 34.251 1.00 13.31 227 GLU A C 1
ATOM 3027 O O . GLU A 1 253 ? 19.117 23.163 33.854 1.00 13.36 227 GLU A O 1
ATOM 3039 N N . ASP A 1 254 ? 20.956 22.296 34.828 1.00 13.80 228 ASP A N 1
ATOM 3040 C CA . ASP A 1 254 ? 21.536 23.597 35.137 1.00 14.09 228 ASP A CA 1
ATOM 3041 C C . ASP A 1 254 ? 22.505 24.103 34.066 1.00 14.18 228 ASP A C 1
ATOM 3042 O O . ASP A 1 254 ? 23.044 25.208 34.207 1.00 16.17 228 ASP A O 1
ATOM 3051 N N . ALA A 1 255 ? 22.726 23.348 32.996 1.00 12.26 229 ALA A N 1
ATOM 3052 C CA . ALA A 1 255 ? 23.409 23.902 31.834 1.00 11.34 229 ALA A CA 1
ATOM 3053 C C . ALA A 1 255 ? 22.554 25.020 31.261 1.00 10.29 229 ALA A C 1
ATOM 3054 O O . ALA A 1 255 ? 21.328 25.020 31.412 1.00 12.54 229 ALA A O 1
ATOM 3061 N N . TYR A 1 256 ? 23.189 25.998 30.625 1.00 9.81 230 TYR A N 1
ATOM 3062 C CA . TYR A 1 256 ? 22.385 27.123 30.165 1.00 8.95 230 TYR A CA 1
ATOM 3063 C C . TYR A 1 256 ? 23.029 27.900 29.027 1.00 8.54 230 TYR A C 1
ATOM 3064 O O . TYR A 1 256 ? 24.247 27.867 28.809 1.00 10.33 230 TYR A O 1
ATOM 3082 N N . GLY A 1 257 ? 22.160 28.627 28.328 1.00 7.60 231 GLY A N 1
ATOM 3083 C CA . GLY A 1 257 ? 22.563 29.704 27.443 1.00 8.73 231 GLY A CA 1
ATOM 3084 C C . GLY A 1 257 ? 22.347 31.052 28.120 1.00 7.29 231 GLY A C 1
ATOM 3085 O O . GLY A 1 257 ? 21.404 31.233 28.886 1.00 7.65 231 GLY A O 1
ATOM 3089 N N . GLU A 1 258 ? 23.238 31.987 27.831 1.00 7.43 232 GLU A N 1
ATOM 3090 C CA . GLU A 1 258 ? 23.144 33.322 28.394 1.00 7.39 232 GLU A CA 1
ATOM 3091 C C . GLU A 1 258 ? 23.715 34.331 27.409 1.00 7.65 232 GLU A C 1
ATOM 3092 O O . GLU A 1 258 ? 24.731 34.073 26.750 1.00 8.28 232 GLU A O 1
ATOM 3104 N N . ASN A 1 259 ? 23.064 35.498 27.341 1.00 7.26 233 ASN A N 1
ATOM 3105 C CA . ASN A 1 259 ? 23.583 36.632 26.585 1.00 7.74 233 ASN A CA 1
ATOM 3106 C C . ASN A 1 259 ? 23.273 37.935 27.317 1.00 8.28 233 ASN A C 1
ATOM 3107 O O . ASN A 1 259 ? 22.512 37.980 28.285 1.00 10.19 233 ASN A O 1
ATOM 3118 N N . GLU A 1 260 ? 23.917 39.005 26.868 1.00 7.60 234 GLU A N 1
ATOM 3119 C CA . GLU A 1 260 ? 23.771 40.339 27.437 1.00 8.06 234 GLU A CA 1
ATOM 3120 C C . GLU A 1 260 ? 23.478 41.285 26.280 1.00 8.72 234 GLU A C 1
ATOM 3121 O O . GLU A 1 260 ? 24.243 41.329 25.308 1.00 9.07 234 GLU A O 1
ATOM 3133 N N . ILE A 1 261 ? 22.360 42.005 26.368 1.00 7.70 235 ILE A N 1
ATOM 3134 C CA . ILE A 1 261 ? 21.943 42.964 25.338 1.00 8.12 235 ILE A CA 1
ATOM 3135 C C . ILE A 1 261 ? 22.209 44.372 25.873 1.00 7.65 235 ILE A C 1
ATOM 3136 O O . ILE A 1 261 ? 21.641 44.784 26.894 1.00 8.13 235 ILE A O 1
ATOM 3152 N N . TYR A 1 262 ? 23.019 45.127 25.139 1.00 8.17 236 TYR A N 1
ATOM 3153 C CA . TYR A 1 262 ? 23.388 46.504 25.458 1.00 9.15 236 TYR A CA 1
ATOM 3154 C C . TYR A 1 262 ? 22.454 47.531 24.845 1.00 8.77 236 TYR A C 1
ATOM 3155 O O . TYR A 1 262 ? 22.151 48.545 25.490 1.00 10.74 236 TYR A O 1
ATOM 3173 N N . ASN A 1 263 ? 21.978 47.278 23.624 1.00 9.25 237 ASN A N 1
ATOM 3174 C CA . ASN A 1 263 ? 21.077 48.171 22.919 1.00 8.61 237 ASN A CA 1
ATOM 3175 C C . ASN A 1 263 ? 20.164 47.312 22.060 1.00 9.48 237 ASN A C 1
ATOM 3176 O O . ASN A 1 263 ? 20.563 46.250 21.575 1.00 8.19 237 ASN A O 1
ATOM 3187 N N . LEU A 1 264 ? 18.943 47.782 21.874 1.00 8.87 238 LEU A N 1
ATOM 3188 C CA . LEU A 1 264 ? 17.882 47.060 21.180 1.00 6.83 238 LEU A CA 1
ATOM 3189 C C . LEU A 1 264 ? 16.936 48.106 20.614 1.00 8.06 238 LEU A C 1
ATOM 3190 O O . LEU A 1 264 ? 16.436 48.948 21.365 1.00 14.80 238 LEU A O 1
ATOM 3206 N N . VAL A 1 265 ? 16.692 48.052 19.309 1.00 6.85 239 VAL A N 1
ATOM 3207 C CA . VAL A 1 265 ? 15.761 48.969 18.662 1.00 7.64 239 VAL A CA 1
ATOM 3208 C C . VAL A 1 265 ? 14.982 48.244 17.575 1.00 7.17 239 VAL A C 1
ATOM 3209 O O . VAL A 1 265 ? 15.523 47.427 16.831 1.00 8.19 239 VAL A O 1
ATOM 3222 N N . VAL A 1 266 ? 13.692 48.549 17.511 1.00 7.11 240 VAL A N 1
ATOM 3223 C CA . VAL A 1 266 ? 12.803 48.126 16.431 1.00 7.86 240 VAL A CA 1
ATOM 3224 C C . VAL A 1 266 ? 12.199 49.374 15.817 1.00 7.75 240 VAL A C 1
ATOM 3225 O O . VAL A 1 266 ? 11.718 50.256 16.543 1.00 9.95 240 VAL A O 1
ATOM 3238 N N . THR A 1 267 ? 12.246 49.450 14.487 1.00 7.55 241 THR A N 1
ATOM 3239 C CA . THR A 1 267 ? 11.612 50.541 13.771 1.00 10.16 241 THR A CA 1
ATOM 3240 C C . THR A 1 267 ? 10.733 50.008 12.645 1.00 9.52 241 THR A C 1
ATOM 3241 O O . THR A 1 267 ? 10.996 48.951 12.055 1.00 9.19 241 THR A O 1
ATOM 3252 N N . HIS A 1 268 ? 9.688 50.772 12.347 1.00 10.28 242 HIS A N 1
ATOM 3253 C CA . HIS A 1 268 ? 8.766 50.464 11.282 1.00 10.80 242 HIS A CA 1
ATOM 3254 C C . HIS A 1 268 ? 8.445 51.727 10.493 1.00 11.83 242 HIS A C 1
ATOM 3255 O O . HIS A 1 268 ? 8.177 52.783 11.074 1.00 14.58 242 HIS A O 1
ATOM 3269 N N . SER A 1 269 ? 8.432 51.601 9.159 1.00 12.87 243 SER A N 1
ATOM 3270 C CA . SER A 1 269 ? 8.036 52.692 8.272 1.00 14.13 243 SER A CA 1
ATOM 3271 C C . SER A 1 269 ? 7.105 52.149 7.205 1.00 19.02 243 SER A C 1
ATOM 3272 O O . SER A 1 269 ? 7.175 50.973 6.841 1.00 16.27 243 SER A O 1
ATOM 3280 N N . LEU A 1 270 ? 6.200 53.004 6.736 1.00 23.09 244 LEU A N 1
ATOM 3281 C CA . LEU A 1 270 ? 5.188 52.591 5.772 1.00 29.32 244 LEU A CA 1
ATOM 3282 C C . LEU A 1 270 ? 5.751 52.460 4.354 1.00 31.18 244 LEU A C 1
ATOM 3283 O O . LEU A 1 270 ? 6.905 52.818 4.084 1.00 39.07 244 LEU A O 1
#

Solvent-accessible surface area: 9395 Å² total; per-residue (Å²): 153,83,42,0,29,87,44,5,103,5,61,60,11,26,0,7,1,0,38,89,129,12,69,86,15,49,18,96,109,0,83,80,45,82,45,96,76,26,0,40,21,17,159,115,26,65,0,0,7,0,25,0,30,3,34,13,58,53,37,178,82,27,69,38,0,18,0,0,0,29,8,12,60,96,98,1,100,67,135,6,83,22,21,0,76,80,21,45,12,19,0,62,0,17,0,43,0,38,68,26,2,134,89,42,48,35,0,0,0,0,1,0,39,24,99,127,83,25,9,0,11,0,22,0,47,19,85,46,0,2,0,15,3,111,49,123,100,55,19,69,6,33,95,104,2,111,85,39,64,121,2,48,0,68,1,28,0,33,64,17,74,0,66,0,44,20,81,58,89,91,86,22,68,39,125,54,91,32,77,23,0,28,0,17,0,0,0,24,0,7,0,21,72,100,88,54,4,50,122,108,8,52,0,31,0,23,0,22,80,20,66,41,69,89,66,214

Foldseek 3Di:
DDFQCNQEVCQFKWWFAQAPQRDIHFPPRNNVDADPPAWGADPVRQWIKHKHFQQGHDHPPDNWGGGKIWGGDDRRPGHDKFKLEPWKKKKKWWKFWAFAFDQQRKKWFKFKAAPPGTQWTFMDGPQWTAIDGPRDGQWTDGNGHDGPDIWMWMWMRYNQWIWIDINRHTTDIGGHTDIRIIMMGGITHPHHVVSVTDRGGMIMMITRYMDMDIDD

InterPro domains:
  IPR013320 Concanavalin A-like lectin/glucanase domain superfamily [SSF49899] (38-252)
  IPR014895 Alginate lyase 2 [PF08787] (45-251)

CATH classification: 2.60.120.200

Radius of gyration: 15.98 Å; Cα contacts (8 Å, |Δi|>4): 630; chains: 1; bounding box: 36×38×42 Å

B-factor: mean 16.73, std 10.24, range [5.12, 64.29]